Protein AF-A0A7C4FQY7-F1 (afdb_monomer)

Sequence (335 aa):
MNINESINKAIPHLLKWQYQDGHFEGELSSNTFPTCAYALIQLELGLPIDDELIEYFAKSQKASGLWGLDSSEGEDKEATLLAKLALTEIERITNNEKIKLIMQKIPDLKLNKWLIKLFYARCNRISWKELNAPKFLSMMMRLGEKLLPILPKSFISRLKPPEQYAPPVRLFYTQTFQNLFIAEKHTLVPVFIIMEIHGKKRPKVIKELLRWLIDNRCKDGSWFRVGLITALSVMALIDAQKAGYGNDDMEKAIYEGNKWLQNLRSSDGGCREAINLNVWDTALSSLVLSLIDADKYKPQIDHAINWLINNQNDDGGWAFSGIPGGNLLSDADDT

Radius of gyration: 22.2 Å; Cα contacts (8 Å, |Δi|>4): 439; chains: 1; bounding box: 60×41×58 Å

Mean predicted aligned error: 4.96 Å

Structure (mmCIF, N/CA/C/O backbone):
data_AF-A0A7C4FQY7-F1
#
_entry.id   AF-A0A7C4FQY7-F1
#
loop_
_atom_site.group_PDB
_atom_site.id
_atom_site.type_symbol
_atom_site.label_atom_id
_atom_site.label_alt_id
_atom_site.label_comp_id
_atom_site.label_asym_id
_atom_site.label_entity_id
_atom_site.label_seq_id
_atom_site.pdbx_PDB_ins_code
_atom_site.Cartn_x
_atom_site.Cartn_y
_atom_site.Cartn_z
_atom_site.occupancy
_atom_site.B_iso_or_equiv
_atom_site.auth_seq_id
_atom_site.auth_comp_id
_atom_site.auth_asym_id
_atom_site.auth_atom_id
_atom_site.pdbx_PDB_model_num
ATOM 1 N N . MET A 1 1 ? 31.797 11.118 -24.741 1.00 68.00 1 MET A N 1
ATOM 2 C CA . MET A 1 1 ? 30.996 9.884 -24.632 1.00 68.00 1 MET A CA 1
ATOM 3 C C . MET A 1 1 ? 30.160 9.798 -25.898 1.00 68.00 1 MET A C 1
ATOM 5 O O . MET A 1 1 ? 29.422 10.740 -26.163 1.00 68.00 1 MET A O 1
ATOM 9 N N . ASN A 1 2 ? 30.376 8.783 -26.735 1.00 92.50 2 ASN A N 1
ATOM 10 C CA . ASN A 1 2 ? 29.639 8.603 -27.994 1.00 92.50 2 ASN A CA 1
ATOM 11 C C . ASN A 1 2 ? 28.318 7.854 -27.717 1.00 92.50 2 ASN A C 1
ATOM 13 O O . ASN A 1 2 ? 28.292 6.966 -26.869 1.00 92.50 2 ASN A O 1
ATOM 17 N N . ILE A 1 3 ? 27.235 8.186 -28.430 1.00 91.81 3 ILE A N 1
ATOM 18 C CA . ILE A 1 3 ? 25.929 7.516 -28.308 1.00 91.81 3 ILE A CA 1
ATOM 19 C C . ILE A 1 3 ? 26.038 5.988 -28.436 1.00 91.81 3 ILE A C 1
ATOM 21 O O . ILE A 1 3 ? 25.442 5.265 -27.642 1.00 91.81 3 ILE A O 1
ATOM 25 N N . ASN A 1 4 ? 26.884 5.491 -29.343 1.00 91.31 4 ASN A N 1
ATOM 26 C CA . ASN A 1 4 ? 27.089 4.054 -29.538 1.00 91.31 4 ASN A CA 1
ATOM 27 C C . ASN A 1 4 ? 27.765 3.396 -28.329 1.00 91.31 4 ASN A C 1
ATOM 29 O O . ASN A 1 4 ? 27.430 2.274 -27.960 1.00 91.31 4 ASN A O 1
ATOM 33 N N . GLU A 1 5 ? 28.698 4.092 -27.675 1.00 93.56 5 GLU A N 1
ATOM 34 C CA . GLU A 1 5 ? 29.320 3.592 -26.444 1.00 93.56 5 GLU A CA 1
ATOM 35 C C . GLU A 1 5 ? 28.307 3.534 -25.300 1.00 93.56 5 GLU A C 1
ATOM 37 O O . GLU A 1 5 ? 28.329 2.586 -24.516 1.00 93.56 5 GLU A O 1
ATOM 42 N N . SER A 1 6 ? 27.415 4.524 -25.208 1.00 94.94 6 SER A N 1
ATOM 43 C CA . SER A 1 6 ? 26.342 4.537 -24.213 1.00 94.94 6 SER A CA 1
ATOM 44 C C . SER A 1 6 ? 25.364 3.381 -24.430 1.00 94.94 6 SER A C 1
ATOM 46 O O . SER A 1 6 ? 25.075 2.658 -23.480 1.00 94.94 6 SER A O 1
ATOM 48 N N . ILE A 1 7 ? 24.924 3.142 -25.671 1.00 92.88 7 ILE A N 1
ATOM 49 C CA . ILE A 1 7 ? 24.039 2.018 -26.024 1.00 92.88 7 ILE A CA 1
ATOM 50 C C . ILE A 1 7 ? 24.708 0.675 -25.698 1.00 92.88 7 ILE A C 1
ATOM 52 O O . ILE A 1 7 ? 24.124 -0.156 -25.004 1.00 92.88 7 ILE A O 1
ATOM 56 N N . ASN A 1 8 ? 25.969 0.488 -26.102 1.00 91.50 8 ASN A N 1
ATOM 57 C CA . ASN A 1 8 ? 26.714 -0.747 -25.839 1.00 91.50 8 ASN A CA 1
ATOM 58 C C . ASN A 1 8 ? 26.893 -1.040 -24.341 1.00 91.50 8 ASN A C 1
ATOM 60 O O . ASN A 1 8 ? 27.006 -2.202 -23.954 1.00 91.50 8 ASN A O 1
ATOM 64 N N . LYS A 1 9 ? 26.906 -0.007 -23.490 1.00 94.62 9 LYS A N 1
ATOM 65 C CA . LYS A 1 9 ? 26.916 -0.160 -22.026 1.00 94.62 9 LYS A CA 1
ATOM 66 C C . LYS A 1 9 ? 25.524 -0.407 -21.446 1.00 94.62 9 LYS A C 1
ATOM 68 O O . LYS A 1 9 ? 25.409 -1.140 -20.466 1.00 94.62 9 LYS A O 1
ATOM 73 N N . ALA A 1 10 ? 24.489 0.195 -22.029 1.00 95.06 10 ALA A N 1
ATOM 74 C CA . ALA A 1 10 ? 23.119 0.100 -21.540 1.00 95.06 10 ALA A CA 1
ATOM 75 C C . ALA A 1 10 ? 22.510 -1.290 -21.768 1.00 95.06 10 ALA A C 1
ATOM 77 O O . ALA A 1 10 ? 21.851 -1.803 -20.871 1.00 95.06 10 ALA A O 1
ATOM 78 N N . ILE A 1 11 ? 22.766 -1.941 -22.911 1.00 95.19 11 ILE A N 1
ATOM 79 C CA . ILE A 1 11 ? 22.111 -3.223 -23.232 1.00 95.19 11 ILE A CA 1
ATOM 80 C C . ILE A 1 11 ? 22.453 -4.327 -22.220 1.00 95.19 11 ILE A C 1
ATOM 82 O O . ILE A 1 11 ? 21.527 -4.916 -21.670 1.00 95.19 11 ILE A O 1
ATOM 86 N N . PRO A 1 12 ? 23.731 -4.610 -21.884 1.00 95.19 12 PRO A N 1
ATOM 87 C CA . PRO A 1 12 ? 24.035 -5.633 -20.885 1.00 95.19 12 PRO A CA 1
ATOM 88 C C . PRO A 1 12 ? 23.496 -5.288 -19.496 1.00 95.19 12 PRO A C 1
ATOM 90 O O . PRO A 1 12 ? 23.354 -6.180 -18.669 1.00 95.19 12 PRO A O 1
ATOM 93 N N . HIS A 1 13 ? 23.242 -4.006 -19.213 1.00 95.12 13 HIS A N 1
ATOM 94 C CA . HIS A 1 13 ? 22.593 -3.588 -17.978 1.00 95.12 13 HIS A CA 1
ATOM 95 C C . HIS A 1 13 ? 21.085 -3.867 -18.022 1.00 95.12 13 HIS A C 1
ATOM 97 O O . HIS A 1 13 ? 20.579 -4.486 -17.095 1.00 95.12 13 HIS A O 1
ATOM 103 N N . LEU A 1 14 ? 20.398 -3.499 -19.109 1.00 95.44 14 LEU A N 1
ATOM 104 C CA . LEU A 1 14 ? 18.981 -3.798 -19.333 1.00 95.44 14 LEU A CA 1
ATOM 105 C C . LEU A 1 14 ? 18.700 -5.302 -19.232 1.00 95.44 14 LEU A C 1
ATOM 107 O O . LEU A 1 14 ? 17.780 -5.714 -18.539 1.00 95.44 14 LEU A O 1
ATOM 111 N N . LEU A 1 15 ? 19.539 -6.130 -19.857 1.00 96.12 15 LEU A N 1
ATOM 112 C CA . LEU A 1 15 ? 19.366 -7.585 -19.862 1.00 96.12 15 LEU A CA 1
ATOM 113 C C . LEU A 1 15 ? 19.482 -8.241 -18.476 1.00 96.12 15 LEU A C 1
ATOM 115 O O . LEU A 1 15 ? 19.029 -9.368 -18.314 1.00 96.12 15 LEU A O 1
ATOM 119 N N . LYS A 1 16 ? 20.057 -7.565 -17.470 1.00 95.62 16 LYS A N 1
ATOM 120 C CA . LYS A 1 16 ? 20.060 -8.067 -16.080 1.00 95.62 16 LYS A CA 1
ATOM 121 C C . LYS A 1 16 ? 18.681 -8.020 -15.436 1.00 95.62 16 LYS A C 1
ATOM 123 O O . LYS A 1 16 ? 18.460 -8.723 -14.459 1.00 95.62 16 LYS A O 1
ATOM 128 N N . TRP A 1 17 ? 17.799 -7.184 -15.973 1.00 94.38 17 TRP A N 1
ATOM 129 C CA . TRP A 1 17 ? 16.447 -6.976 -15.479 1.00 94.38 17 TRP A CA 1
ATOM 130 C C . TRP A 1 17 ? 15.418 -7.859 -16.188 1.00 94.38 17 TRP A C 1
ATOM 132 O O . TRP A 1 17 ? 14.235 -7.745 -15.889 1.00 94.38 17 TRP A O 1
ATOM 142 N N . GLN A 1 18 ? 15.845 -8.740 -17.104 1.00 96.06 18 GLN A N 1
ATOM 143 C CA . GLN A 1 18 ? 14.967 -9.760 -17.667 1.00 96.06 18 GLN A CA 1
ATOM 144 C C . GLN A 1 18 ? 14.899 -10.978 -16.742 1.00 96.06 18 GLN A C 1
ATOM 146 O O . GLN A 1 18 ? 15.918 -11.597 -16.424 1.00 96.06 18 GLN A O 1
ATOM 151 N N . TYR A 1 19 ? 13.687 -11.347 -16.354 1.00 93.56 19 TYR A N 1
ATOM 152 C CA . TYR A 1 19 ? 13.399 -12.514 -15.536 1.00 93.56 19 TYR A CA 1
ATOM 153 C C . TYR A 1 19 ? 13.290 -13.779 -16.394 1.00 93.56 19 TYR A C 1
ATOM 155 O O . TYR A 1 19 ? 13.166 -13.738 -17.619 1.00 93.56 19 TYR A O 1
ATOM 163 N N . GLN A 1 20 ? 13.358 -14.940 -15.739 1.00 93.81 20 GLN A N 1
ATOM 164 C CA . GLN A 1 20 ? 13.382 -16.242 -16.419 1.00 93.81 20 GLN A CA 1
ATOM 165 C C . GLN A 1 20 ? 12.111 -16.540 -17.225 1.00 93.81 20 GLN A C 1
ATOM 167 O O . GLN A 1 20 ? 12.182 -17.235 -18.235 1.00 93.81 20 GLN A O 1
ATOM 172 N N . ASP A 1 21 ? 10.966 -16.027 -16.784 1.00 92.38 21 ASP A N 1
ATOM 173 C CA . ASP A 1 21 ? 9.677 -16.141 -17.469 1.00 92.38 21 ASP A CA 1
ATOM 174 C C . ASP A 1 21 ? 9.526 -15.145 -18.634 1.00 92.38 21 ASP A C 1
ATOM 176 O O . ASP A 1 21 ? 8.561 -15.248 -19.384 1.00 92.38 21 ASP A O 1
ATOM 180 N N . GLY A 1 22 ? 10.487 -14.232 -18.819 1.00 94.56 22 GLY A N 1
ATOM 181 C CA . GLY A 1 22 ? 10.622 -13.369 -19.991 1.00 94.56 22 GLY A CA 1
ATOM 182 C C . GLY A 1 22 ? 10.332 -11.892 -19.749 1.00 94.56 22 GLY A C 1
ATOM 183 O O . GLY A 1 22 ? 10.752 -11.075 -20.573 1.00 94.56 22 GLY A O 1
ATOM 184 N N . HIS A 1 23 ? 9.680 -11.536 -18.641 1.00 94.12 23 HIS A N 1
ATOM 185 C CA . HIS A 1 23 ? 9.355 -10.142 -18.348 1.00 94.12 23 HIS A CA 1
ATOM 186 C C . HIS A 1 23 ? 10.581 -9.331 -17.936 1.00 94.12 23 HIS A C 1
ATOM 188 O O . HIS A 1 23 ? 11.569 -9.873 -17.439 1.00 94.12 23 HIS A O 1
ATOM 194 N N . PHE A 1 24 ? 10.506 -8.020 -18.140 1.00 93.94 24 PHE A N 1
ATOM 195 C CA . PHE A 1 24 ? 11.457 -7.061 -17.600 1.00 93.94 24 PHE A CA 1
ATOM 196 C C . PHE A 1 24 ? 10.862 -6.386 -16.372 1.00 93.94 24 PHE A C 1
ATOM 198 O O . PHE A 1 24 ? 9.701 -5.981 -16.379 1.00 93.94 24 PHE A O 1
ATOM 205 N N . GLU A 1 25 ? 11.668 -6.263 -15.324 1.00 89.31 25 GLU A N 1
ATOM 206 C CA . GLU A 1 25 ? 11.261 -5.605 -14.089 1.00 89.31 25 GLU A CA 1
ATOM 207 C C . GLU A 1 25 ? 12.480 -4.980 -13.398 1.00 89.31 25 GLU A C 1
ATOM 209 O O . GLU A 1 25 ? 13.462 -5.666 -13.114 1.00 89.31 25 GLU A O 1
ATOM 214 N N . GLY A 1 26 ? 12.427 -3.670 -13.139 1.00 82.94 26 GLY A N 1
ATOM 215 C CA . GLY A 1 26 ? 13.471 -2.946 -12.405 1.00 82.94 26 GLY A CA 1
ATOM 216 C C . GLY A 1 26 ? 13.291 -2.963 -10.882 1.00 82.94 26 GLY A C 1
ATOM 217 O O . GLY A 1 26 ? 12.265 -3.373 -10.352 1.00 82.94 26 GLY A O 1
ATOM 218 N N . GLU A 1 27 ? 14.264 -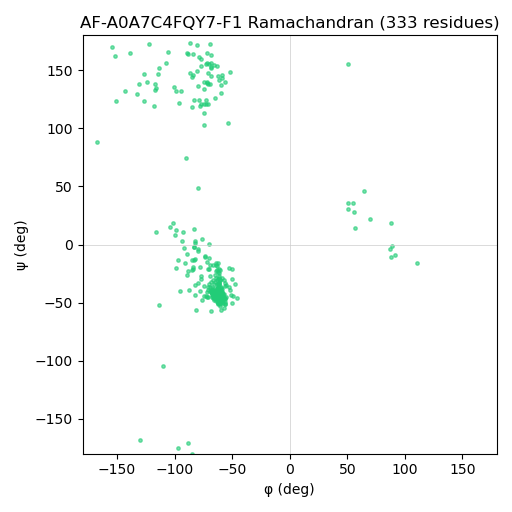2.449 -10.135 1.00 78.62 27 GLU A N 1
ATOM 219 C CA . GLU A 1 27 ? 14.070 -2.174 -8.706 1.00 78.62 27 GLU A CA 1
ATOM 220 C C . GLU A 1 27 ? 13.432 -0.792 -8.503 1.00 78.62 27 GLU A C 1
ATOM 222 O O . GLU A 1 27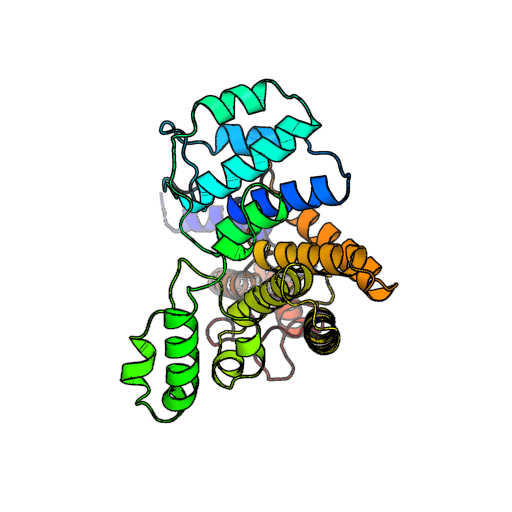 ? 14.027 0.231 -8.846 1.00 78.62 27 GLU A O 1
ATOM 227 N N . LEU A 1 28 ? 12.230 -0.748 -7.917 1.00 80.88 28 LEU A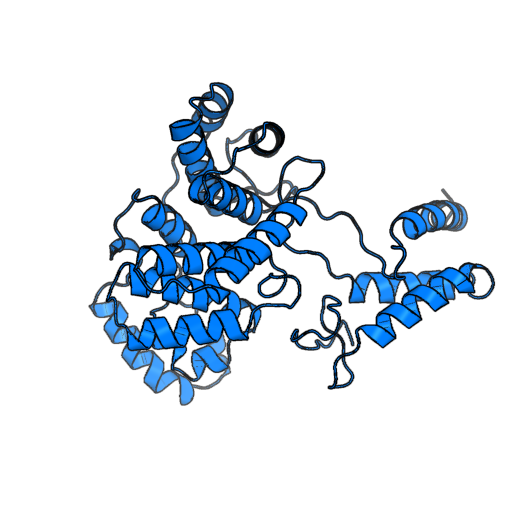 N 1
ATOM 228 C CA . LEU A 1 28 ? 11.644 0.503 -7.427 1.00 80.88 28 LEU A CA 1
ATOM 229 C C . LEU A 1 28 ? 12.161 0.821 -6.024 1.00 80.88 28 LEU A C 1
ATOM 231 O O . LEU A 1 28 ? 12.370 -0.070 -5.194 1.00 80.88 28 LEU A O 1
ATOM 235 N N . SER A 1 29 ? 12.321 2.111 -5.741 1.00 84.69 29 SER A N 1
ATOM 236 C CA . SER A 1 29 ? 12.672 2.567 -4.403 1.00 84.69 29 SER A CA 1
ATOM 237 C C . SER A 1 29 ? 11.521 2.380 -3.415 1.00 84.69 29 SER A C 1
ATOM 239 O O . SER A 1 29 ? 10.336 2.318 -3.771 1.00 84.69 29 SER A O 1
ATOM 241 N N . SER A 1 30 ? 11.882 2.274 -2.139 1.00 90.19 30 SER A N 1
ATOM 242 C CA . SER A 1 30 ? 10.903 2.153 -1.070 1.00 90.19 30 SER A CA 1
ATOM 243 C C . SER A 1 30 ? 10.140 3.453 -0.831 1.00 90.19 30 SER A C 1
ATOM 245 O O . SER A 1 30 ? 10.677 4.556 -0.943 1.00 90.19 30 SER A O 1
ATOM 247 N N . ASN A 1 31 ? 8.880 3.307 -0.428 1.00 92.44 31 ASN A N 1
ATOM 248 C CA . ASN A 1 31 ? 7.971 4.399 -0.107 1.00 92.44 31 ASN A CA 1
ATOM 249 C C . ASN A 1 31 ? 7.603 4.384 1.381 1.00 92.44 31 ASN A C 1
ATOM 251 O O . ASN A 1 31 ? 7.441 3.324 1.992 1.00 92.44 31 ASN A O 1
ATOM 255 N N . THR A 1 32 ? 7.400 5.558 1.975 1.00 95.25 32 THR A N 1
ATOM 256 C CA . THR A 1 32 ? 7.153 5.679 3.420 1.00 95.25 32 THR A CA 1
ATOM 257 C C . THR A 1 32 ? 5.817 5.051 3.824 1.00 95.25 32 THR A C 1
ATOM 259 O O . THR A 1 32 ? 5.749 4.327 4.816 1.00 95.25 32 THR A O 1
ATOM 262 N N . PHE A 1 33 ? 4.750 5.280 3.053 1.00 95.56 33 PHE A N 1
ATOM 263 C CA . PHE A 1 33 ? 3.407 4.758 3.341 1.00 95.56 33 PHE A CA 1
ATOM 264 C C . PHE A 1 33 ? 3.321 3.224 3.410 1.00 95.56 33 PHE A C 1
ATOM 266 O O . PHE A 1 33 ? 2.901 2.715 4.456 1.00 95.56 33 PHE A O 1
ATOM 273 N N . PRO A 1 34 ? 3.716 2.470 2.366 1.00 94.88 34 PRO A N 1
ATOM 274 C CA . PRO A 1 34 ? 3.650 1.013 2.391 1.00 94.88 34 PRO A CA 1
ATOM 275 C C . PRO A 1 34 ? 4.607 0.446 3.439 1.00 94.88 34 PRO A C 1
ATOM 277 O O . PRO A 1 34 ? 4.249 -0.512 4.116 1.00 94.88 34 PRO A O 1
ATOM 280 N N . THR A 1 35 ? 5.760 1.085 3.669 1.00 97.31 35 THR A N 1
ATOM 281 C CA . THR A 1 35 ? 6.704 0.676 4.720 1.00 97.31 35 THR A CA 1
ATOM 282 C C . THR A 1 35 ? 6.096 0.795 6.119 1.00 97.31 35 THR A C 1
ATOM 284 O O . THR A 1 35 ? 6.188 -0.129 6.929 1.00 97.31 35 THR A O 1
ATOM 287 N N . CYS A 1 36 ? 5.413 1.904 6.413 1.00 98.19 36 CYS A N 1
ATOM 288 C CA . CYS A 1 36 ? 4.728 2.076 7.693 1.00 98.19 36 CYS A CA 1
ATOM 289 C C . CYS A 1 36 ? 3.560 1.099 7.851 1.00 98.19 36 CYS A C 1
ATOM 291 O O . CYS A 1 36 ? 3.383 0.512 8.918 1.00 98.19 36 CYS A O 1
ATOM 293 N N . ALA A 1 37 ? 2.759 0.917 6.798 1.00 97.62 37 ALA A N 1
ATOM 294 C CA . ALA A 1 37 ? 1.623 0.005 6.823 1.00 97.62 37 ALA A CA 1
ATOM 295 C C . ALA A 1 37 ? 2.075 -1.456 7.010 1.00 97.62 37 ALA A C 1
ATOM 297 O O . ALA A 1 37 ? 1.479 -2.175 7.813 1.00 97.62 37 ALA A O 1
ATOM 298 N N . TYR A 1 38 ? 3.169 -1.858 6.353 1.00 97.81 38 TYR A N 1
ATOM 299 C CA . TYR A 1 38 ? 3.842 -3.140 6.560 1.00 97.81 38 TYR A CA 1
ATOM 300 C C . TYR A 1 38 ? 4.243 -3.331 8.024 1.00 97.81 38 TYR A C 1
ATOM 302 O O . TYR A 1 38 ? 3.872 -4.339 8.625 1.00 97.81 38 TYR A O 1
ATOM 310 N N . ALA A 1 39 ? 4.933 -2.348 8.618 1.00 98.06 39 ALA A N 1
ATOM 311 C CA . ALA A 1 39 ? 5.374 -2.421 10.009 1.00 98.06 39 ALA A CA 1
ATOM 312 C C . ALA A 1 39 ? 4.190 -2.639 10.962 1.00 98.06 39 ALA A C 1
ATOM 314 O O . ALA A 1 39 ? 4.218 -3.534 11.804 1.00 98.06 39 ALA A O 1
ATOM 315 N N . LEU A 1 40 ? 3.112 -1.868 10.788 1.00 98.12 40 LEU A N 1
ATOM 316 C CA . LEU A 1 40 ? 1.901 -1.991 11.602 1.00 98.12 40 LEU A CA 1
ATOM 317 C C . LEU A 1 40 ? 1.238 -3.372 11.463 1.00 98.12 40 LEU A C 1
ATOM 319 O O . LEU A 1 40 ? 0.767 -3.910 12.462 1.00 98.12 40 LEU A O 1
ATOM 323 N N . ILE A 1 41 ? 1.234 -3.964 10.264 1.00 97.75 41 ILE A N 1
ATOM 324 C CA . ILE A 1 41 ? 0.718 -5.325 10.044 1.00 97.75 41 ILE A CA 1
ATOM 325 C C . ILE A 1 41 ? 1.599 -6.369 10.720 1.00 97.75 41 ILE A C 1
ATOM 327 O O . ILE A 1 41 ? 1.057 -7.249 11.384 1.00 97.75 41 ILE A O 1
ATOM 331 N N . GLN A 1 42 ? 2.929 -6.274 10.597 1.00 97.88 42 GLN A N 1
ATOM 332 C CA . GLN A 1 42 ? 3.828 -7.230 11.255 1.00 97.88 42 GLN A CA 1
ATOM 333 C C . GLN A 1 42 ? 3.589 -7.225 12.770 1.00 97.88 42 GLN A C 1
ATOM 335 O O . GLN A 1 42 ? 3.367 -8.281 13.359 1.00 97.88 42 GLN A O 1
ATOM 340 N N . LEU A 1 43 ? 3.517 -6.036 13.382 1.00 96.69 43 LEU A N 1
ATOM 341 C CA . LEU A 1 43 ? 3.211 -5.896 14.808 1.00 96.69 43 LEU A CA 1
ATOM 342 C C . LEU A 1 43 ? 1.844 -6.485 15.174 1.00 96.69 43 LEU A C 1
ATOM 344 O O . LEU A 1 43 ? 1.705 -7.142 16.204 1.00 96.69 43 LEU A O 1
ATOM 348 N N . GLU A 1 44 ? 0.827 -6.258 14.343 1.00 94.81 44 GLU A N 1
ATOM 349 C CA . GLU A 1 44 ? -0.528 -6.752 14.582 1.00 94.81 44 GLU A CA 1
ATOM 350 C C . GLU A 1 44 ? -0.641 -8.281 14.468 1.00 94.81 44 GLU A C 1
ATOM 352 O O . GLU A 1 44 ? -1.425 -8.891 15.199 1.00 94.81 44 GLU A O 1
ATOM 357 N N . LEU A 1 45 ? 0.166 -8.893 13.599 1.00 96.50 45 LEU A N 1
ATOM 358 C CA . LEU A 1 45 ? 0.294 -10.343 13.442 1.00 96.50 45 LEU A CA 1
ATOM 359 C C . LEU A 1 45 ? 1.251 -10.981 14.464 1.00 96.50 45 LEU A C 1
ATOM 361 O O . LEU A 1 45 ? 1.420 -12.199 14.462 1.00 96.50 45 LEU A O 1
ATOM 365 N N . GLY A 1 46 ? 1.879 -10.187 15.338 1.00 96.12 46 GLY A N 1
ATOM 366 C CA . GLY A 1 46 ? 2.870 -10.674 16.302 1.00 96.12 46 GLY A CA 1
ATOM 367 C C . GLY A 1 46 ? 4.187 -11.124 15.660 1.00 96.12 46 GLY A C 1
ATOM 368 O O . GLY A 1 46 ? 4.920 -11.914 16.254 1.00 96.12 46 GLY A O 1
ATOM 369 N N . LEU A 1 47 ? 4.480 -10.645 14.451 1.00 96.00 47 LEU A N 1
ATOM 370 C CA . LEU A 1 47 ? 5.717 -10.909 13.725 1.00 96.00 47 LEU A CA 1
ATOM 371 C C . LEU A 1 47 ? 6.803 -9.893 14.123 1.00 96.00 47 LEU A C 1
ATOM 373 O O . LEU A 1 47 ? 6.488 -8.743 14.449 1.00 96.00 47 LEU A O 1
ATOM 377 N N . PRO A 1 48 ? 8.085 -10.301 14.124 1.00 92.75 48 PRO A N 1
ATOM 378 C CA . PRO A 1 48 ? 9.177 -9.424 14.522 1.00 92.75 48 PRO A CA 1
ATOM 379 C C . PRO A 1 48 ? 9.395 -8.294 13.511 1.00 92.75 48 PRO A C 1
ATOM 381 O O . PRO A 1 48 ? 9.165 -8.447 12.312 1.00 92.75 48 PRO A O 1
ATOM 384 N N . ILE A 1 49 ? 9.901 -7.170 14.015 1.00 94.69 49 ILE A N 1
ATOM 385 C CA . ILE A 1 49 ? 10.433 -6.078 13.201 1.00 94.69 49 ILE A CA 1
ATOM 386 C C . ILE A 1 49 ? 11.944 -6.253 13.120 1.00 94.69 49 ILE A C 1
ATOM 388 O O . ILE A 1 49 ? 12.609 -6.295 14.153 1.00 94.69 49 ILE A O 1
ATOM 392 N N . ASP A 1 50 ? 12.467 -6.382 11.905 1.00 92.81 50 ASP A N 1
ATOM 393 C CA . ASP A 1 50 ? 13.902 -6.497 11.657 1.00 92.81 50 ASP A CA 1
ATOM 394 C C . ASP A 1 50 ? 14.633 -5.143 11.725 1.00 92.81 50 ASP A C 1
ATOM 396 O O . ASP A 1 50 ? 14.035 -4.066 11.628 1.00 92.81 50 ASP A O 1
ATOM 400 N N . ASP A 1 51 ? 15.955 -5.214 11.890 1.00 93.94 51 ASP A N 1
ATOM 401 C CA . ASP A 1 51 ? 16.815 -4.035 11.998 1.00 93.94 51 ASP A CA 1
ATOM 402 C C . ASP A 1 51 ? 16.877 -3.233 10.691 1.00 93.94 51 ASP A C 1
ATOM 404 O O . ASP A 1 51 ? 16.993 -2.009 10.733 1.00 93.94 51 ASP A O 1
ATOM 408 N N . GLU A 1 52 ? 16.751 -3.882 9.529 1.00 95.50 52 GLU A N 1
ATOM 409 C CA . GLU A 1 52 ? 16.774 -3.204 8.228 1.00 95.50 52 GLU A CA 1
ATOM 410 C C . GLU A 1 52 ? 15.610 -2.215 8.086 1.00 95.50 52 GLU A C 1
ATOM 412 O O . GLU A 1 52 ? 15.800 -1.107 7.583 1.00 95.50 52 GLU A O 1
ATOM 417 N N . LEU A 1 53 ? 14.427 -2.560 8.603 1.00 96.19 53 LEU A N 1
ATOM 418 C CA . LEU A 1 53 ? 13.274 -1.663 8.628 1.00 96.19 53 LEU A CA 1
ATOM 419 C C . LEU A 1 53 ? 13.534 -0.426 9.504 1.00 96.19 53 LEU A C 1
ATOM 421 O O . LEU A 1 53 ? 13.149 0.691 9.153 1.00 96.19 53 LEU A O 1
ATOM 425 N N . ILE A 1 54 ? 14.215 -0.600 10.640 1.00 95.81 54 ILE A N 1
ATOM 426 C CA . ILE A 1 54 ? 14.609 0.510 11.523 1.00 95.81 54 ILE A CA 1
ATOM 427 C C . ILE A 1 54 ? 15.673 1.379 10.839 1.00 95.81 54 ILE A C 1
ATOM 429 O O . ILE A 1 54 ? 15.620 2.611 10.924 1.00 95.81 54 ILE A O 1
ATOM 433 N N . GLU A 1 55 ? 16.624 0.761 10.135 1.00 95.50 55 GLU A N 1
ATOM 434 C CA . GLU A 1 55 ? 17.622 1.475 9.338 1.00 95.50 55 GLU A CA 1
ATOM 435 C C . GLU A 1 55 ? 16.992 2.291 8.213 1.00 95.50 55 GLU A C 1
ATOM 437 O O . GLU A 1 55 ? 17.418 3.426 7.990 1.00 95.50 55 GLU A O 1
ATOM 442 N N . TYR A 1 56 ? 15.958 1.770 7.549 1.00 95.75 56 TYR A N 1
ATOM 443 C CA . TYR A 1 56 ? 15.208 2.528 6.553 1.00 95.75 56 TYR A CA 1
ATOM 444 C C . TYR A 1 56 ? 14.650 3.821 7.153 1.00 95.75 56 TYR A C 1
ATOM 446 O O . TYR A 1 56 ? 14.878 4.901 6.607 1.00 95.75 56 TYR A O 1
ATOM 454 N N . PHE A 1 57 ? 13.977 3.754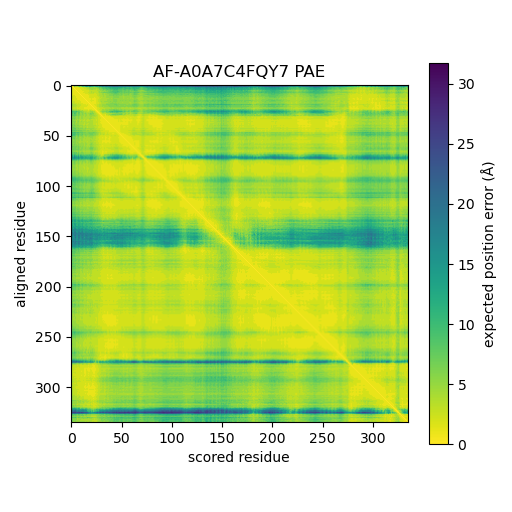 8.308 1.00 96.38 57 PHE A N 1
ATOM 455 C CA . PHE A 1 57 ? 13.444 4.961 8.946 1.00 96.38 57 PHE A CA 1
ATOM 456 C C . PHE A 1 57 ? 14.549 5.958 9.296 1.00 96.38 57 PHE A C 1
ATOM 458 O O . PHE A 1 57 ? 14.371 7.153 9.073 1.00 96.38 57 PHE A O 1
ATOM 465 N N . ALA A 1 58 ? 15.690 5.478 9.796 1.00 95.69 58 ALA A N 1
ATOM 466 C CA . ALA A 1 58 ? 16.825 6.329 10.138 1.00 95.69 58 ALA A CA 1
ATOM 467 C C . ALA A 1 58 ? 17.438 7.024 8.911 1.00 95.69 58 ALA A C 1
ATOM 469 O O . ALA A 1 58 ? 17.749 8.212 8.980 1.00 95.69 58 ALA A O 1
ATOM 470 N N . LYS A 1 59 ? 17.617 6.293 7.803 1.00 94.50 59 LYS A N 1
ATOM 471 C CA . LYS A 1 59 ? 18.236 6.799 6.566 1.00 94.50 59 LYS A CA 1
ATOM 472 C C . LYS A 1 59 ? 17.307 7.722 5.780 1.00 94.50 59 LYS A C 1
ATOM 474 O O . LYS A 1 59 ? 17.775 8.691 5.192 1.00 94.50 59 LYS A O 1
ATOM 479 N N . SER A 1 60 ? 16.010 7.431 5.787 1.00 94.38 60 SER A N 1
ATOM 480 C CA . SER A 1 60 ? 14.999 8.196 5.052 1.00 94.38 60 SER A CA 1
ATOM 481 C C . SER A 1 60 ? 14.537 9.457 5.790 1.00 94.38 60 SER A C 1
ATOM 483 O O . SER A 1 60 ? 13.882 10.308 5.187 1.00 94.38 60 SER A O 1
ATOM 485 N N . GLN A 1 61 ? 14.875 9.606 7.079 1.00 95.88 61 GLN A N 1
ATOM 486 C CA . GLN A 1 61 ? 14.563 10.816 7.837 1.00 95.88 61 GLN A CA 1
ATOM 487 C C . GLN A 1 61 ? 15.440 11.980 7.364 1.00 95.88 61 GLN A C 1
ATOM 489 O O . GLN A 1 61 ? 16.669 11.937 7.449 1.00 95.88 61 GLN A O 1
ATOM 494 N N . LYS A 1 62 ? 14.804 13.055 6.901 1.00 95.00 62 LYS A N 1
ATOM 495 C CA . LYS A 1 62 ? 15.482 14.276 6.464 1.00 95.00 62 LYS A CA 1
ATOM 496 C C . LYS A 1 62 ? 16.048 15.049 7.659 1.00 95.00 62 LYS A C 1
ATOM 498 O O . LYS A 1 62 ? 15.662 14.838 8.809 1.00 95.00 62 LYS A O 1
ATOM 503 N N . ALA A 1 63 ? 16.944 16.000 7.388 1.00 93.94 63 ALA A N 1
ATOM 504 C CA . ALA A 1 63 ? 17.562 16.836 8.424 1.00 93.94 63 ALA A CA 1
ATOM 505 C C . ALA A 1 63 ? 16.538 17.642 9.249 1.00 93.94 63 ALA A C 1
ATOM 507 O O . ALA A 1 63 ? 16.772 17.919 10.423 1.00 93.94 63 ALA A O 1
ATOM 508 N N . SER A 1 64 ? 15.394 17.979 8.649 1.00 95.19 64 SER A N 1
ATOM 509 C CA . SER A 1 64 ? 14.240 18.616 9.299 1.00 95.19 64 SER A CA 1
ATOM 510 C C . SER A 1 64 ? 13.477 17.701 10.270 1.00 95.19 64 SER A C 1
ATOM 512 O O . SER A 1 64 ? 12.617 18.179 11.007 1.00 95.19 64 SER A O 1
ATOM 514 N N . GLY A 1 65 ? 13.756 16.393 10.254 1.00 96.06 65 GLY A N 1
ATOM 515 C CA . GLY A 1 65 ? 13.032 15.370 11.004 1.00 96.06 65 GLY A CA 1
ATOM 516 C C . GLY A 1 65 ? 11.823 14.770 10.279 1.00 96.06 65 GLY A C 1
ATOM 517 O O . GLY A 1 65 ? 11.172 13.892 10.849 1.00 96.06 65 GLY A O 1
ATOM 518 N N . LEU A 1 66 ? 11.514 15.227 9.057 1.00 97.38 66 LEU A N 1
ATOM 519 C CA . LEU A 1 66 ? 10.404 14.739 8.230 1.00 97.38 66 LEU A CA 1
ATOM 520 C C . LEU A 1 66 ? 10.822 13.562 7.333 1.00 97.38 66 LEU A C 1
ATOM 522 O O . LEU A 1 66 ? 12.005 13.331 7.094 1.00 97.38 66 LEU A O 1
ATOM 526 N N . TRP A 1 67 ? 9.828 12.855 6.797 1.00 96.81 67 TRP A N 1
ATOM 527 C CA . TRP A 1 67 ? 9.971 11.884 5.708 1.00 96.81 67 TRP A CA 1
ATOM 528 C C . TRP A 1 67 ? 9.258 12.384 4.453 1.00 96.81 67 TRP A C 1
ATOM 530 O O . TRP A 1 67 ? 8.274 13.118 4.546 1.00 96.81 67 TRP A O 1
ATOM 540 N N . GLY A 1 68 ? 9.745 11.966 3.287 1.00 94.81 68 GLY A N 1
ATOM 541 C CA . GLY A 1 68 ? 9.062 12.126 2.003 1.00 94.81 68 GLY A CA 1
ATOM 542 C C . GLY A 1 68 ? 8.061 11.004 1.726 1.00 94.81 68 GLY A C 1
ATOM 543 O O . GLY A 1 68 ? 7.897 10.083 2.530 1.00 94.81 68 GLY A O 1
ATOM 544 N N . LEU A 1 69 ? 7.393 11.070 0.573 1.00 90.19 69 LEU A N 1
ATOM 545 C CA . LEU A 1 69 ? 6.561 9.964 0.083 1.00 90.19 69 LEU A CA 1
ATOM 546 C C . LEU A 1 69 ? 7.430 8.780 -0.363 1.00 90.19 69 LEU A C 1
ATOM 548 O O . LEU A 1 69 ? 7.164 7.644 0.027 1.00 90.19 69 LEU A O 1
ATOM 552 N N . ASP A 1 70 ? 8.493 9.082 -1.103 1.00 85.38 70 ASP A N 1
ATOM 553 C CA . ASP A 1 70 ? 9.442 8.156 -1.715 1.00 85.38 70 ASP A CA 1
ATOM 554 C C . ASP A 1 70 ? 10.894 8.557 -1.379 1.00 85.38 70 ASP A C 1
ATOM 556 O O . ASP A 1 70 ? 11.153 9.407 -0.520 1.00 85.38 70 ASP A O 1
ATOM 560 N N . SER A 1 71 ? 11.859 7.950 -2.072 1.00 77.06 71 SER A N 1
ATOM 561 C CA . SER A 1 71 ? 13.288 8.259 -1.953 1.00 77.06 71 SER A CA 1
ATOM 562 C C . SER A 1 71 ? 13.701 9.624 -2.525 1.00 77.06 71 SER A C 1
ATOM 564 O O . SER A 1 71 ? 14.892 9.937 -2.522 1.00 77.06 71 SER A O 1
ATOM 566 N N . SER A 1 72 ? 12.773 10.422 -3.065 1.00 77.00 72 SER A N 1
ATOM 567 C CA . SER A 1 72 ? 13.086 11.758 -3.575 1.00 77.00 72 SER A CA 1
ATOM 568 C C . SER A 1 72 ? 13.429 12.736 -2.442 1.00 77.00 72 SER A C 1
ATOM 570 O O . SER A 1 72 ? 13.322 12.449 -1.245 1.00 77.00 72 SER A O 1
ATOM 572 N N . GLU A 1 73 ? 13.878 13.937 -2.806 1.00 74.12 73 GLU A N 1
ATOM 573 C CA . GLU A 1 73 ? 14.212 14.986 -1.835 1.00 74.12 73 GLU A CA 1
ATOM 574 C C . GLU A 1 73 ? 12.988 15.686 -1.219 1.00 74.12 73 GLU A C 1
ATOM 576 O O . GLU A 1 73 ? 13.140 16.629 -0.445 1.00 74.12 73 GLU A O 1
ATOM 581 N N . GLY A 1 74 ? 11.771 15.231 -1.532 1.00 86.25 74 GLY A N 1
ATOM 582 C CA . GLY A 1 74 ? 10.542 15.789 -0.978 1.00 86.25 74 GLY A CA 1
ATOM 583 C C . GLY A 1 74 ? 10.360 15.515 0.519 1.00 86.25 74 GLY A C 1
ATOM 584 O O . GLY A 1 74 ? 10.805 14.502 1.055 1.00 86.25 74 GLY A O 1
ATOM 585 N N . GLU A 1 75 ? 9.637 16.412 1.185 1.00 94.31 75 GLU A N 1
ATOM 586 C CA . GLU A 1 75 ? 9.145 16.239 2.553 1.00 94.31 75 GLU A CA 1
ATOM 587 C C . GLU A 1 75 ? 7.617 16.224 2.537 1.00 94.31 75 GLU A C 1
ATOM 589 O O . GLU A 1 75 ? 6.988 17.075 1.904 1.00 94.31 75 GLU A O 1
ATOM 594 N N . ASP A 1 76 ? 7.010 15.286 3.262 1.00 95.81 76 ASP A N 1
ATOM 595 C CA . ASP A 1 76 ? 5.563 15.150 3.351 1.00 95.81 76 ASP A CA 1
ATOM 596 C C . ASP A 1 76 ? 5.096 14.991 4.805 1.00 95.81 76 ASP A C 1
ATOM 598 O O . ASP A 1 76 ? 5.581 14.170 5.592 1.00 95.81 76 ASP A O 1
ATOM 602 N N . LYS A 1 77 ? 4.117 15.814 5.188 1.00 96.38 77 LYS A N 1
ATOM 603 C CA . LYS A 1 77 ? 3.609 15.859 6.566 1.00 96.38 77 LYS A CA 1
ATOM 604 C C . LYS A 1 77 ? 2.817 14.607 6.929 1.00 96.38 77 LYS A C 1
ATOM 606 O O . LYS A 1 77 ? 2.859 14.184 8.080 1.00 96.38 77 LYS A O 1
ATOM 611 N N . GLU A 1 78 ? 2.094 14.024 5.979 1.00 96.44 78 GLU A N 1
ATOM 612 C CA . GLU A 1 78 ? 1.246 12.858 6.218 1.00 96.44 78 GLU A CA 1
ATOM 613 C C . GLU A 1 78 ? 2.095 11.582 6.291 1.00 96.44 78 GLU A C 1
ATOM 615 O O . GLU A 1 78 ? 1.894 10.773 7.198 1.00 96.44 78 GLU A O 1
ATOM 620 N N . ALA A 1 79 ? 3.112 11.461 5.431 1.00 96.69 79 ALA A N 1
ATOM 621 C CA . ALA A 1 79 ? 4.147 10.433 5.522 1.00 96.69 79 ALA A CA 1
ATOM 622 C C . ALA A 1 79 ? 4.860 10.489 6.878 1.00 96.69 79 ALA A C 1
ATOM 624 O O . ALA A 1 79 ? 4.990 9.474 7.559 1.00 96.69 79 ALA A O 1
ATOM 625 N N . THR A 1 80 ? 5.239 11.693 7.321 1.00 98.00 80 THR A N 1
ATOM 626 C CA . THR A 1 80 ? 5.884 11.904 8.626 1.00 98.00 80 THR A CA 1
ATOM 627 C C . THR A 1 80 ? 4.974 11.509 9.793 1.00 98.00 80 THR A C 1
ATOM 629 O O . THR A 1 80 ? 5.429 10.872 10.742 1.00 98.00 80 THR A O 1
ATOM 632 N N . LEU A 1 81 ? 3.682 11.851 9.744 1.00 98.44 81 LEU A N 1
ATOM 633 C CA . LEU A 1 81 ? 2.719 11.446 10.774 1.00 98.44 81 LEU A CA 1
ATOM 634 C C . LEU A 1 81 ? 2.535 9.923 10.818 1.00 98.44 81 LEU A C 1
ATOM 636 O O . LEU A 1 81 ? 2.459 9.346 11.903 1.00 98.44 81 LEU A O 1
ATOM 640 N N . LEU A 1 82 ? 2.490 9.258 9.664 1.00 98.25 82 LEU A N 1
ATOM 641 C CA . LEU A 1 82 ? 2.376 7.803 9.617 1.00 98.25 82 LEU A CA 1
ATOM 642 C C . LEU A 1 82 ? 3.660 7.109 10.102 1.00 98.25 82 LEU A C 1
ATOM 644 O O . LEU A 1 82 ? 3.571 6.164 10.885 1.00 98.25 82 LEU A O 1
ATOM 648 N N . ALA A 1 83 ? 4.837 7.630 9.737 1.00 98.31 83 ALA A N 1
ATOM 649 C CA . ALA A 1 83 ? 6.128 7.169 10.253 1.00 98.31 83 ALA A CA 1
ATOM 650 C C . ALA A 1 83 ? 6.219 7.344 11.773 1.00 98.31 83 ALA A C 1
ATOM 652 O O . ALA A 1 83 ? 6.595 6.413 12.483 1.00 98.31 83 ALA A O 1
ATOM 653 N N . LYS A 1 84 ? 5.781 8.496 12.300 1.00 98.44 84 LYS A N 1
ATOM 654 C CA . LYS A 1 84 ? 5.686 8.745 13.746 1.00 98.44 84 LYS A CA 1
ATOM 655 C C . LYS A 1 84 ? 4.817 7.698 14.438 1.00 98.44 84 LYS A C 1
ATOM 657 O O . LYS A 1 84 ? 5.210 7.193 15.489 1.00 98.44 84 LYS A O 1
ATOM 662 N N . LEU A 1 85 ? 3.651 7.372 13.877 1.00 98.62 85 LEU A N 1
ATOM 663 C CA . LEU A 1 85 ? 2.775 6.340 14.429 1.00 98.62 85 LEU A CA 1
ATOM 664 C C . LEU A 1 85 ? 3.450 4.963 14.423 1.00 98.62 85 LEU A C 1
ATOM 666 O O . LEU A 1 85 ? 3.485 4.315 15.466 1.00 98.62 85 LEU A O 1
ATOM 670 N N . ALA A 1 86 ? 4.006 4.539 13.284 1.00 98.38 86 ALA A N 1
ATOM 671 C CA . ALA A 1 86 ? 4.680 3.250 13.158 1.00 98.38 86 ALA A CA 1
ATOM 672 C C . ALA A 1 86 ? 5.845 3.128 14.152 1.00 98.38 86 ALA A C 1
ATOM 674 O O . ALA A 1 86 ? 5.875 2.186 14.938 1.00 98.38 86 ALA A O 1
ATOM 675 N N . LEU A 1 87 ? 6.738 4.122 14.206 1.00 98.38 87 LEU A N 1
ATOM 676 C CA . LEU A 1 87 ? 7.859 4.157 15.151 1.00 98.38 87 LEU A CA 1
ATOM 677 C C . LEU A 1 87 ? 7.387 4.121 16.609 1.00 98.38 87 LEU A C 1
ATOM 679 O O . LEU A 1 87 ? 7.977 3.408 17.412 1.00 98.38 87 LEU A O 1
ATOM 683 N N . THR A 1 88 ? 6.292 4.815 16.941 1.00 97.69 88 THR A N 1
ATOM 684 C CA . THR A 1 88 ? 5.701 4.768 18.290 1.00 97.69 88 THR A CA 1
ATOM 685 C C . THR A 1 88 ? 5.226 3.358 18.652 1.00 97.69 88 THR A C 1
ATOM 687 O O . THR A 1 88 ? 5.445 2.904 19.774 1.00 97.69 88 THR A O 1
ATOM 690 N N . GLU A 1 89 ? 4.571 2.644 17.732 1.00 97.62 89 GLU A N 1
ATOM 691 C CA . GLU A 1 89 ? 4.129 1.269 17.994 1.00 97.62 89 GLU A CA 1
ATOM 692 C C . GLU A 1 89 ? 5.297 0.276 18.060 1.00 97.62 89 GLU A C 1
ATOM 694 O O . GLU A 1 89 ? 5.277 -0.617 18.908 1.00 97.62 89 GLU A O 1
ATOM 699 N N . ILE A 1 90 ? 6.330 0.450 17.227 1.00 96.94 90 ILE A N 1
ATOM 700 C CA . ILE A 1 90 ? 7.539 -0.385 17.276 1.00 96.94 90 ILE A CA 1
ATOM 701 C C . ILE A 1 90 ? 8.291 -0.149 18.593 1.00 96.94 90 ILE A C 1
ATOM 703 O O . ILE A 1 90 ? 8.682 -1.110 19.257 1.00 96.94 90 ILE A O 1
ATOM 707 N N . GLU A 1 91 ? 8.482 1.107 19.004 1.00 96.81 91 GLU A N 1
ATOM 708 C CA . GLU A 1 91 ? 9.169 1.467 20.251 1.00 96.81 91 GLU A CA 1
ATOM 709 C C . GLU A 1 91 ? 8.454 0.888 21.469 1.00 96.81 91 GLU A C 1
ATOM 711 O O . GLU A 1 91 ? 9.098 0.265 22.309 1.00 96.81 91 GLU A O 1
ATOM 716 N N . ARG A 1 92 ? 7.119 0.970 21.504 1.00 94.88 92 ARG A N 1
ATOM 717 C CA . ARG A 1 92 ? 6.303 0.421 22.595 1.00 94.88 92 ARG A CA 1
ATOM 718 C C . ARG A 1 92 ? 6.532 -1.078 22.817 1.00 94.88 92 ARG A C 1
ATOM 720 O O . ARG A 1 92 ? 6.349 -1.560 23.933 1.00 94.88 92 ARG A O 1
ATOM 727 N N . ILE A 1 93 ? 6.860 -1.817 21.758 1.00 92.69 93 ILE A N 1
ATOM 728 C CA . ILE A 1 93 ? 7.036 -3.276 21.790 1.00 92.69 93 ILE A CA 1
ATOM 729 C C . ILE A 1 93 ? 8.506 -3.658 21.979 1.00 92.69 93 ILE A C 1
ATOM 731 O O . ILE A 1 93 ? 8.803 -4.596 22.713 1.00 92.69 93 ILE A O 1
ATOM 735 N N . THR A 1 94 ? 9.425 -2.941 21.334 1.00 92.25 94 THR A N 1
ATOM 736 C CA . THR A 1 94 ? 10.849 -3.312 21.280 1.00 92.25 94 THR A CA 1
ATOM 737 C C . THR A 1 94 ? 11.721 -2.563 22.289 1.00 92.25 94 THR A C 1
ATOM 739 O O . THR A 1 94 ? 12.815 -3.027 22.596 1.00 92.25 94 THR A O 1
ATOM 742 N N . ASN A 1 95 ? 11.266 -1.414 22.807 1.00 91.94 95 ASN A N 1
ATOM 743 C CA . ASN A 1 95 ? 12.037 -0.497 23.656 1.00 91.94 95 ASN A CA 1
ATOM 744 C C . ASN A 1 95 ? 13.411 -0.125 23.045 1.00 91.94 95 ASN A C 1
ATOM 746 O O . ASN A 1 95 ? 14.411 0.007 23.750 1.00 91.94 95 ASN A O 1
ATOM 750 N N . ASN A 1 96 ? 13.474 0.009 21.716 1.00 92.38 96 ASN A N 1
ATOM 751 C CA . ASN A 1 96 ? 14.714 0.235 20.975 1.00 92.38 96 ASN A CA 1
ATOM 752 C C . ASN A 1 96 ? 15.192 1.703 21.080 1.00 92.38 96 ASN A C 1
ATOM 754 O O . ASN A 1 96 ? 14.505 2.632 20.649 1.00 92.38 96 ASN A O 1
ATOM 758 N N . GLU A 1 97 ? 16.406 1.919 21.600 1.00 94.62 97 GLU A N 1
ATOM 759 C CA . GLU A 1 97 ? 16.992 3.258 21.795 1.00 94.62 97 GLU A CA 1
ATOM 760 C C . GLU A 1 97 ? 17.201 4.040 20.490 1.00 94.62 97 GLU A C 1
ATOM 762 O O . GLU A 1 97 ? 17.019 5.259 20.454 1.00 94.62 97 GLU A O 1
ATOM 767 N N . LYS A 1 98 ? 17.522 3.364 19.382 1.00 95.69 98 LYS A N 1
ATOM 768 C CA . LYS A 1 98 ? 17.673 4.025 18.081 1.00 95.69 98 LYS A CA 1
ATOM 769 C C . LYS A 1 98 ? 16.355 4.639 17.618 1.00 95.69 98 LYS A C 1
ATOM 771 O O . LYS A 1 98 ? 16.352 5.758 17.109 1.00 95.69 98 LYS A O 1
ATOM 776 N N . ILE A 1 99 ? 15.236 3.953 17.852 1.00 96.62 99 ILE A N 1
ATOM 777 C CA . ILE A 1 99 ? 13.906 4.478 17.528 1.00 96.62 99 ILE A CA 1
ATOM 778 C C . ILE A 1 99 ? 13.602 5.727 18.358 1.00 96.62 99 ILE A C 1
ATOM 780 O O . ILE A 1 99 ? 13.147 6.727 17.802 1.00 96.62 99 ILE A O 1
ATOM 784 N N . LYS A 1 100 ? 13.938 5.728 19.655 1.00 96.69 100 LYS A N 1
ATOM 785 C CA . LYS A 1 100 ? 13.781 6.915 20.513 1.00 96.69 100 LYS A CA 1
ATOM 786 C C . LYS A 1 100 ? 14.552 8.117 19.961 1.00 96.69 100 LYS A C 1
ATOM 788 O O . LYS A 1 100 ? 14.003 9.216 19.906 1.00 96.69 100 LYS A O 1
ATOM 793 N N . LEU A 1 101 ? 15.785 7.914 19.490 1.00 96.69 101 LEU A N 1
ATOM 794 C CA . LEU A 1 101 ? 16.602 8.972 18.878 1.00 96.69 101 LEU A CA 1
ATOM 795 C C . LEU A 1 101 ? 16.014 9.501 17.560 1.00 96.69 101 LEU A C 1
ATOM 797 O O . LEU A 1 101 ? 16.043 10.707 17.319 1.00 96.69 101 LEU A O 1
ATOM 801 N N . ILE A 1 102 ? 15.467 8.624 16.711 1.00 97.06 102 ILE A N 1
ATOM 802 C CA . ILE A 1 102 ? 14.767 9.021 15.476 1.00 97.06 102 ILE A CA 1
ATOM 803 C C . ILE A 1 102 ? 13.538 9.874 15.825 1.00 97.06 102 ILE A C 1
ATOM 805 O O . ILE A 1 102 ? 13.325 10.946 15.252 1.00 97.06 102 ILE A O 1
ATOM 809 N N . MET A 1 103 ? 12.746 9.422 16.802 1.00 97.31 103 MET A N 1
ATOM 810 C CA . MET A 1 103 ? 11.503 10.074 17.213 1.00 97.31 103 MET A CA 1
ATOM 811 C C . MET A 1 103 ? 11.714 11.466 17.822 1.00 97.31 103 MET A C 1
ATOM 813 O O . MET A 1 103 ? 10.873 12.340 17.621 1.00 97.31 103 MET A O 1
ATOM 817 N N . GLN A 1 104 ? 12.834 11.708 18.512 1.00 97.06 104 GLN A N 1
ATOM 818 C CA . GLN A 1 104 ? 13.165 13.020 19.094 1.00 97.06 104 GLN A CA 1
ATOM 819 C C . GLN A 1 104 ? 13.297 14.140 18.055 1.00 97.06 104 GLN A C 1
ATOM 821 O O . GLN A 1 104 ? 13.119 15.309 18.391 1.00 97.06 104 GLN A O 1
ATOM 826 N N . LYS A 1 105 ? 13.608 13.799 16.802 1.00 97.19 105 LYS A N 1
ATOM 827 C CA . LYS A 1 105 ? 13.766 14.775 15.717 1.00 97.19 105 LYS A CA 1
ATOM 828 C C . LYS A 1 105 ? 12.442 15.144 15.050 1.00 97.19 105 LYS A C 1
ATOM 830 O O . LYS A 1 105 ? 12.407 16.098 14.283 1.00 97.19 105 LYS A O 1
ATOM 835 N N . ILE A 1 106 ? 11.367 14.395 15.305 1.00 97.31 106 ILE A N 1
ATOM 836 C CA . ILE A 1 106 ? 10.092 14.580 14.608 1.00 97.31 106 ILE A CA 1
ATOM 837 C C . ILE A 1 106 ? 9.407 15.846 15.138 1.00 97.31 106 ILE A C 1
ATOM 839 O O . ILE A 1 106 ? 9.099 15.907 16.333 1.00 97.31 106 ILE A O 1
ATOM 843 N N . PRO A 1 107 ? 9.112 16.845 14.287 1.00 96.19 107 PRO A N 1
ATOM 844 C CA . PRO A 1 107 ? 8.425 18.046 14.736 1.00 96.19 107 PRO A CA 1
ATOM 845 C C . PRO A 1 107 ? 6.974 17.757 15.131 1.00 96.19 107 PRO A C 1
ATOM 847 O O . PRO A 1 107 ? 6.379 16.738 14.762 1.00 96.19 107 PRO A O 1
ATOM 850 N N . ASP A 1 108 ? 6.374 18.688 15.871 1.00 94.75 108 ASP A N 1
ATOM 851 C CA . ASP A 1 108 ? 4.947 18.616 16.152 1.00 94.75 108 ASP A CA 1
ATOM 852 C C . ASP A 1 108 ? 4.137 18.956 14.892 1.00 94.75 108 ASP A C 1
ATOM 854 O O . ASP A 1 108 ? 4.323 19.999 14.262 1.00 94.75 108 ASP A O 1
ATOM 858 N N . LEU A 1 109 ? 3.250 18.043 14.501 1.00 96.56 109 LEU A N 1
ATOM 859 C CA . LEU A 1 109 ? 2.482 18.115 13.263 1.00 96.56 109 LEU A CA 1
ATOM 860 C C . LEU A 1 109 ? 1.006 17.876 13.560 1.00 96.56 109 LEU A C 1
ATOM 862 O O . LEU A 1 109 ? 0.628 16.974 14.309 1.00 96.56 109 LEU A O 1
ATOM 866 N N . LYS A 1 110 ? 0.147 18.670 12.917 1.00 95.81 110 LYS A N 1
ATOM 867 C CA . LYS A 1 110 ? -1.300 18.553 13.079 1.00 95.81 110 LYS A CA 1
ATOM 868 C C . LYS A 1 110 ? -1.849 17.390 12.258 1.00 95.81 110 LYS A C 1
ATOM 870 O O . LYS A 1 110 ? -1.751 17.387 11.033 1.00 95.81 110 LYS A O 1
ATOM 875 N N . LEU A 1 111 ? -2.542 16.480 12.931 1.00 95.69 111 LEU A N 1
ATOM 876 C CA . LEU A 1 111 ? -3.251 15.370 12.306 1.00 95.69 111 LEU A CA 1
ATOM 877 C C . LEU A 1 111 ? -4.537 15.846 11.603 1.00 95.69 111 LEU A C 1
ATOM 879 O O . LEU A 1 111 ? -5.553 16.110 12.253 1.00 95.69 111 LEU A O 1
ATOM 883 N N . ASN A 1 112 ? -4.507 15.950 10.271 1.00 92.38 112 ASN A N 1
ATOM 884 C CA . ASN A 1 112 ? -5.620 16.498 9.487 1.00 92.38 112 ASN A CA 1
ATOM 885 C C . ASN A 1 112 ? -6.309 15.469 8.587 1.00 92.38 112 ASN A C 1
ATOM 887 O O . ASN A 1 112 ? -7.536 15.361 8.657 1.00 92.38 112 ASN A O 1
ATOM 891 N N . LYS A 1 113 ? -5.564 14.737 7.749 1.00 96.19 113 LYS A N 1
ATOM 892 C CA . LYS A 1 113 ? -6.155 13.873 6.717 1.00 96.19 113 LYS A CA 1
ATOM 893 C C . LYS A 1 113 ? -6.828 12.652 7.327 1.00 96.19 113 LYS A C 1
ATOM 895 O O . LYS A 1 113 ? -6.297 12.016 8.239 1.00 96.19 113 LYS A O 1
ATOM 900 N N . TRP A 1 114 ? -7.998 12.300 6.799 1.00 96.19 114 TRP A N 1
ATOM 901 C CA . TRP A 1 114 ? -8.773 11.177 7.325 1.00 96.19 114 TRP A CA 1
ATOM 902 C C . TRP A 1 114 ? -8.033 9.842 7.217 1.00 96.19 114 TRP A C 1
ATOM 904 O O . TRP A 1 114 ? -8.187 9.003 8.099 1.00 96.19 114 TRP A O 1
ATOM 914 N N . LEU A 1 115 ? -7.212 9.654 6.181 1.00 96.38 115 LEU A N 1
ATOM 915 C CA . LEU A 1 115 ? -6.484 8.403 5.992 1.00 96.38 115 LEU A CA 1
ATOM 916 C C . LEU A 1 115 ? -5.464 8.189 7.116 1.00 96.38 115 LEU A C 1
ATOM 918 O O . LEU A 1 115 ? -5.444 7.125 7.719 1.00 96.38 115 LEU A O 1
ATOM 922 N N . ILE A 1 116 ? -4.699 9.217 7.492 1.00 97.88 116 ILE A N 1
ATOM 923 C CA . ILE A 1 116 ? -3.757 9.114 8.617 1.00 97.88 116 ILE A CA 1
ATOM 924 C C . ILE A 1 116 ? -4.508 8.960 9.943 1.00 97.88 116 ILE A C 1
ATOM 926 O O . ILE A 1 116 ? -4.153 8.119 10.769 1.00 97.88 116 ILE A O 1
ATOM 930 N N . LYS A 1 117 ? -5.613 9.695 10.130 1.00 98.19 117 LYS A N 1
ATOM 931 C CA . LYS A 1 117 ? -6.496 9.512 11.293 1.00 98.19 117 LYS A CA 1
ATOM 932 C C . LYS A 1 117 ? -7.003 8.079 11.430 1.00 98.19 117 LYS A C 1
ATOM 934 O O . LYS A 1 117 ? -7.195 7.630 12.555 1.00 98.19 117 LYS A O 1
ATOM 939 N N . LEU A 1 118 ? -7.218 7.366 10.323 1.00 98.31 118 LEU A N 1
ATOM 940 C CA . LEU A 1 118 ? -7.672 5.978 10.344 1.00 98.31 118 LEU A CA 1
ATOM 941 C C . LEU A 1 118 ? -6.644 5.089 11.043 1.00 98.31 118 LEU A C 1
ATOM 943 O O . LEU A 1 118 ? -7.006 4.365 11.968 1.00 98.31 118 LEU A O 1
ATOM 947 N N . PHE A 1 119 ? -5.368 5.198 10.664 1.00 98.44 119 PHE A N 1
ATOM 948 C CA . PHE A 1 119 ? -4.285 4.453 11.308 1.00 98.44 119 PHE A CA 1
ATOM 949 C C . PHE A 1 119 ? -4.155 4.820 12.792 1.00 98.44 119 PHE A C 1
ATOM 951 O O . PHE A 1 119 ? -4.121 3.937 13.647 1.00 98.44 119 PHE A O 1
ATOM 958 N N . TYR A 1 120 ? -4.192 6.116 13.126 1.00 98.56 120 TYR A N 1
ATOM 959 C CA . TYR A 1 120 ? -4.160 6.566 14.524 1.00 98.56 120 TYR A CA 1
ATOM 960 C C . TYR A 1 120 ? -5.346 6.029 15.342 1.00 98.56 120 TYR A C 1
ATOM 962 O O . TYR A 1 120 ? -5.170 5.646 16.499 1.00 98.56 120 TYR A O 1
ATOM 970 N N . ALA A 1 121 ? -6.552 5.987 14.768 1.00 98.25 121 ALA A N 1
ATOM 971 C CA . ALA A 1 121 ? -7.738 5.449 15.431 1.00 98.25 121 ALA A CA 1
ATOM 972 C C . ALA A 1 121 ? -7.629 3.930 15.646 1.00 98.25 121 ALA A C 1
ATOM 974 O O . ALA A 1 121 ? -7.938 3.460 16.740 1.00 98.25 121 ALA A O 1
ATOM 975 N N . ARG A 1 122 ? -7.122 3.175 14.657 1.00 97.31 122 ARG A N 1
ATOM 976 C CA . ARG A 1 122 ? -6.853 1.727 14.791 1.00 97.31 122 ARG A CA 1
ATOM 977 C C . ARG A 1 122 ? -5.854 1.417 15.906 1.00 97.31 122 ARG A C 1
ATOM 979 O O . ARG A 1 122 ? -6.049 0.460 16.646 1.00 97.31 122 ARG A O 1
ATOM 986 N N . CYS A 1 123 ? -4.843 2.264 16.091 1.00 97.00 123 CYS A N 1
ATOM 987 C CA . CYS A 1 123 ? -3.877 2.157 17.189 1.00 97.00 123 CYS A CA 1
ATOM 988 C C . CYS A 1 123 ? -4.370 2.781 18.515 1.00 97.00 123 CYS A C 1
ATOM 990 O O . CYS A 1 123 ? -3.575 2.993 19.428 1.00 97.00 123 CYS A O 1
ATOM 992 N N . ASN A 1 124 ? -5.665 3.107 18.642 1.00 96.75 124 ASN A N 1
ATOM 993 C CA . ASN A 1 124 ? -6.274 3.728 19.828 1.00 96.75 124 ASN A CA 1
ATOM 994 C C . ASN A 1 124 ? -5.622 5.058 20.266 1.00 96.75 124 ASN A C 1
ATOM 996 O O . ASN A 1 124 ? -5.653 5.418 21.443 1.00 96.75 124 ASN A O 1
ATOM 1000 N N . ARG A 1 125 ? -5.024 5.807 19.332 1.00 96.62 125 ARG A N 1
ATOM 1001 C CA . ARG A 1 125 ? -4.368 7.100 19.605 1.00 96.62 125 ARG A CA 1
ATOM 1002 C C . ARG A 1 125 ? -5.321 8.284 19.506 1.00 96.62 125 ARG A C 1
ATOM 1004 O O . ARG A 1 125 ? -5.074 9.322 20.111 1.00 96.62 125 ARG A O 1
ATOM 1011 N N . ILE A 1 126 ? -6.420 8.121 18.772 1.00 97.50 126 ILE A N 1
ATOM 1012 C CA . ILE A 1 126 ? -7.519 9.087 18.690 1.00 97.50 126 ILE A CA 1
ATOM 1013 C C . ILE A 1 126 ? -8.868 8.363 18.711 1.00 97.50 126 ILE A C 1
ATOM 1015 O O . ILE A 1 126 ? -8.953 7.159 18.473 1.00 97.50 126 ILE A O 1
ATOM 1019 N N . SER A 1 127 ? -9.951 9.105 18.948 1.00 97.00 127 SER A N 1
ATOM 1020 C CA . SER A 1 127 ? -11.305 8.554 18.863 1.00 97.00 127 SER A CA 1
ATOM 1021 C C . SER A 1 127 ? -11.743 8.333 17.412 1.00 97.00 127 SER A C 1
ATOM 1023 O O . SER A 1 127 ? -11.603 9.224 16.578 1.00 97.00 127 SER A O 1
ATOM 1025 N N . TRP A 1 128 ? -12.439 7.224 17.138 1.00 96.56 128 TRP A N 1
ATOM 1026 C CA . TRP A 1 128 ? -13.145 6.973 15.869 1.00 96.56 128 TRP A CA 1
ATOM 1027 C C . TRP A 1 128 ? -14.116 8.093 15.451 1.00 96.56 128 TRP A C 1
ATOM 1029 O O . TRP A 1 128 ? -14.465 8.221 14.276 1.00 96.56 128 TRP A O 1
ATOM 1039 N N . LYS A 1 129 ? -14.562 8.943 16.388 1.00 94.00 129 LYS A N 1
ATOM 1040 C CA . LYS A 1 129 ? -15.397 10.115 16.079 1.00 94.00 129 LYS A CA 1
ATOM 1041 C C . LYS A 1 129 ? -14.669 11.150 15.210 1.00 94.00 129 LYS A C 1
ATOM 1043 O O . LYS A 1 129 ? -15.334 11.794 14.408 1.00 94.00 129 LYS A O 1
ATOM 1048 N N . GLU A 1 130 ? -13.340 11.243 15.297 1.00 95.00 130 GLU A N 1
ATOM 1049 C CA . GLU A 1 130 ? -12.502 12.196 14.541 1.00 95.00 130 GLU A CA 1
ATOM 1050 C C . GLU A 1 130 ? -12.486 11.948 13.024 1.00 95.00 130 GLU A C 1
ATOM 1052 O O . GLU A 1 130 ? -12.112 12.829 12.244 1.00 95.00 130 GLU A O 1
ATOM 1057 N N . LEU A 1 131 ? -12.896 10.747 12.599 1.00 95.06 131 LEU A N 1
ATOM 1058 C CA . LEU A 1 131 ? -13.034 10.359 11.192 1.00 95.06 131 LEU A CA 1
ATOM 1059 C C . LEU A 1 131 ? -14.371 10.792 10.586 1.00 95.06 131 LEU A C 1
ATOM 1061 O O . LEU A 1 131 ? -14.506 10.836 9.364 1.00 95.06 131 LEU A O 1
ATOM 1065 N N . ASN A 1 132 ? -15.372 11.088 11.417 1.00 92.69 132 ASN A N 1
ATOM 1066 C CA . ASN A 1 132 ? -16.729 11.347 10.962 1.00 92.69 132 ASN A CA 1
ATOM 1067 C C . ASN A 1 132 ? -16.969 12.844 10.771 1.00 92.69 132 ASN A C 1
ATOM 1069 O O . ASN A 1 132 ? -16.722 13.649 11.667 1.00 92.69 132 ASN A O 1
ATOM 1073 N N . ALA A 1 133 ? -17.548 13.207 9.627 1.00 91.50 133 ALA A N 1
ATOM 1074 C CA . ALA A 1 133 ? -18.023 14.565 9.405 1.00 91.50 133 ALA A CA 1
ATOM 1075 C C . ALA A 1 133 ? -19.077 14.964 10.464 1.00 91.50 133 ALA A C 1
ATOM 1077 O O . ALA A 1 133 ? -19.933 14.138 10.818 1.00 91.50 133 ALA A O 1
ATOM 1078 N N . PRO A 1 134 ? -19.094 16.232 10.923 1.00 91.38 134 PRO A N 1
ATOM 1079 C CA . PRO A 1 134 ? -20.146 16.750 11.792 1.00 91.38 134 PRO A CA 1
ATOM 1080 C C . PRO A 1 134 ? -21.541 16.490 11.211 1.00 91.38 134 PRO A C 1
ATOM 1082 O O . PRO A 1 134 ? -21.726 16.502 9.993 1.00 91.38 134 PRO A O 1
ATOM 1085 N N . LYS A 1 135 ? -22.552 16.294 12.071 1.00 89.75 135 LYS A N 1
ATOM 1086 C CA . LYS A 1 135 ? -23.915 15.905 11.648 1.00 89.75 135 LYS A CA 1
ATOM 1087 C C . LYS A 1 135 ? -24.487 16.803 10.545 1.00 89.75 135 LYS A C 1
ATOM 1089 O O . LYS A 1 135 ? -25.055 16.287 9.587 1.00 89.75 135 LYS A O 1
ATOM 1094 N N . PHE A 1 136 ? -24.306 18.119 10.670 1.00 89.31 136 PHE A N 1
ATOM 1095 C CA . PHE A 1 136 ? -24.748 19.096 9.673 1.00 89.31 136 PHE A CA 1
ATOM 1096 C C . PHE A 1 136 ? -24.075 18.873 8.308 1.00 89.31 136 PHE A C 1
ATOM 1098 O O . PHE A 1 136 ? -24.763 18.728 7.300 1.00 89.31 136 PHE A O 1
ATOM 1105 N N . LEU A 1 137 ? -22.744 18.743 8.282 1.00 87.50 137 LEU A N 1
ATOM 1106 C CA . LEU A 1 137 ? -21.992 18.476 7.053 1.00 87.50 137 LEU A CA 1
ATOM 1107 C C . LEU A 1 137 ? -22.382 17.123 6.436 1.00 87.50 137 LEU A C 1
ATOM 1109 O O . LEU A 1 137 ? -22.611 17.031 5.235 1.00 87.50 137 LEU A O 1
ATOM 1113 N N . SER A 1 138 ? -22.547 16.085 7.260 1.00 86.75 138 SER A N 1
ATOM 1114 C CA . SER A 1 138 ? -22.986 14.756 6.813 1.00 86.75 138 SER A CA 1
ATOM 1115 C C . SER A 1 138 ? -24.383 14.780 6.175 1.00 86.75 138 SER A C 1
ATOM 1117 O O . SER A 1 138 ? -24.621 14.101 5.173 1.00 86.75 138 SER A O 1
ATOM 1119 N N . MET A 1 139 ? -25.300 15.590 6.719 1.00 86.75 139 MET A N 1
ATOM 1120 C CA . MET A 1 139 ? -26.634 15.805 6.151 1.00 86.75 139 MET A CA 1
ATOM 1121 C C . MET A 1 139 ? -26.560 16.524 4.799 1.00 86.75 139 MET A C 1
ATOM 1123 O O . MET A 1 139 ? -27.176 16.059 3.840 1.00 86.75 139 MET A O 1
ATOM 1127 N N . MET A 1 140 ? -25.764 17.594 4.703 1.00 84.62 140 MET A N 1
ATOM 1128 C CA . MET A 1 140 ? -25.529 18.325 3.452 1.00 84.62 140 MET A CA 1
ATOM 1129 C C . MET A 1 140 ? -24.943 17.423 2.362 1.00 84.62 140 MET A C 1
ATOM 1131 O O . MET A 1 140 ? -25.450 17.406 1.242 1.00 84.62 140 MET A O 1
ATOM 1135 N N . MET A 1 141 ? -23.938 16.607 2.695 1.00 84.56 141 MET A N 1
ATOM 1136 C CA . MET A 1 141 ? -23.345 15.644 1.759 1.00 84.56 141 MET A CA 1
ATOM 1137 C C . MET A 1 141 ? -24.379 14.633 1.255 1.00 84.56 141 MET A C 1
ATOM 1139 O O . MET A 1 141 ? -24.458 14.379 0.059 1.00 84.56 141 MET A O 1
ATOM 1143 N N . ARG A 1 142 ? -25.230 14.100 2.143 1.00 84.62 142 ARG A N 1
ATOM 1144 C CA . ARG A 1 142 ? -26.282 13.142 1.766 1.00 84.62 142 ARG A CA 1
ATOM 1145 C C . ARG A 1 142 ? -27.323 13.747 0.816 1.00 84.62 142 ARG A C 1
ATOM 1147 O O . ARG A 1 142 ? -27.869 13.031 -0.019 1.00 84.62 142 ARG A O 1
ATOM 1154 N N . LEU A 1 143 ? -27.632 15.035 0.961 1.00 82.56 143 LEU A N 1
ATOM 1155 C CA . LEU A 1 143 ? -28.508 15.751 0.030 1.00 82.56 143 LEU A CA 1
ATOM 1156 C C . LEU A 1 143 ? -27.801 15.991 -1.311 1.00 82.56 143 LEU A C 1
ATOM 1158 O O . LEU A 1 143 ? -28.380 15.702 -2.355 1.00 82.56 143 LEU A O 1
ATOM 1162 N N . GLY A 1 144 ? -26.538 16.428 -1.281 1.00 79.94 144 GLY A N 1
ATOM 1163 C CA . GLY A 1 144 ? -25.713 16.618 -2.476 1.00 79.94 144 GLY A CA 1
ATOM 1164 C C . GLY A 1 144 ? -25.537 15.337 -3.300 1.00 79.94 144 GLY A C 1
ATOM 1165 O O . GLY A 1 144 ? -25.683 15.376 -4.516 1.00 79.94 144 GLY A O 1
ATOM 1166 N N . GLU A 1 145 ? -25.333 14.188 -2.650 1.00 79.00 145 GLU A N 1
ATOM 1167 C CA . GLU A 1 145 ? -25.250 12.856 -3.280 1.00 79.00 145 GLU A CA 1
ATOM 1168 C C . GLU A 1 145 ? -26.484 12.512 -4.129 1.00 79.00 145 GLU A C 1
ATOM 1170 O O . GLU A 1 145 ? -26.350 11.868 -5.165 1.00 79.00 145 GLU A O 1
ATOM 1175 N N . LYS A 1 146 ? -27.683 12.957 -3.730 1.00 78.62 146 LYS A N 1
ATOM 1176 C CA . LYS A 1 146 ? -28.915 12.726 -4.505 1.00 78.62 146 LYS A CA 1
ATOM 1177 C C . LYS A 1 146 ? -29.041 13.638 -5.723 1.00 78.62 146 LYS A C 1
ATOM 1179 O O . LYS A 1 146 ? -29.723 13.278 -6.674 1.00 78.62 146 LYS A O 1
ATOM 1184 N N . LEU A 1 147 ? -28.424 14.817 -5.670 1.00 79.38 147 LEU A N 1
ATOM 1185 C CA . LEU A 1 147 ? -28.459 15.810 -6.745 1.00 79.38 147 LEU A CA 1
ATOM 1186 C C . LEU A 1 147 ? -27.317 15.610 -7.747 1.00 79.38 147 LEU A C 1
ATOM 1188 O O . LEU A 1 147 ? -27.469 15.953 -8.914 1.00 79.38 147 LEU A O 1
ATOM 1192 N N . LEU A 1 148 ? -26.205 15.015 -7.302 1.00 78.69 148 LEU A N 1
ATOM 1193 C CA . LEU A 1 148 ? -25.004 14.722 -8.088 1.00 78.69 148 LEU A CA 1
ATOM 1194 C C . LEU A 1 148 ? -25.293 14.101 -9.467 1.00 78.69 148 LEU A C 1
ATOM 1196 O O . LEU A 1 148 ? -24.752 14.618 -10.439 1.00 78.69 148 LEU A O 1
ATOM 1200 N N . PRO A 1 149 ? -26.173 13.090 -9.612 1.00 75.38 149 PRO A N 1
ATOM 1201 C CA . PRO A 1 149 ? -26.481 12.499 -10.920 1.00 75.38 149 PRO A CA 1
ATOM 1202 C C . PRO A 1 149 ? -27.145 13.452 -11.928 1.00 75.38 149 PRO A C 1
ATOM 1204 O O . PRO A 1 149 ? -27.149 13.163 -13.119 1.00 75.38 149 PRO A O 1
ATOM 1207 N N . ILE A 1 150 ? -27.728 14.560 -11.462 1.00 81.19 150 ILE A N 1
ATOM 1208 C CA . ILE A 1 150 ? -28.484 15.528 -12.275 1.00 81.19 150 ILE A CA 1
ATOM 1209 C C . ILE A 1 150 ? -27.592 16.722 -12.671 1.00 81.19 150 ILE A C 1
ATOM 1211 O O . ILE A 1 150 ? -27.942 17.513 -13.545 1.00 81.19 150 ILE A O 1
ATOM 1215 N N . LEU A 1 151 ? -26.425 16.872 -12.036 1.00 79.88 151 LEU A N 1
ATOM 1216 C CA . LEU A 1 151 ? -25.525 17.995 -12.279 1.00 79.88 151 LEU A CA 1
ATOM 1217 C C . LEU A 1 151 ? -24.674 17.787 -13.547 1.00 79.88 151 LEU A C 1
ATOM 1219 O O . LEU A 1 151 ? -24.301 16.658 -13.874 1.00 79.88 151 LEU A O 1
ATOM 1223 N N . PRO A 1 152 ? -24.294 18.869 -14.253 1.00 83.31 152 PRO A N 1
ATOM 1224 C CA . PRO A 1 152 ? -23.382 18.777 -15.390 1.00 83.31 152 PRO A CA 1
ATOM 1225 C C . PRO A 1 152 ? -22.028 18.178 -14.984 1.00 83.31 152 PRO A C 1
ATOM 1227 O O . PRO A 1 152 ? -21.442 18.591 -13.981 1.00 83.31 152 PRO A O 1
ATOM 1230 N N . LYS A 1 153 ? -21.470 17.272 -15.803 1.00 77.94 153 LYS A N 1
ATOM 1231 C CA . LYS A 1 153 ? -20.162 16.628 -15.541 1.00 77.94 153 LYS A CA 1
ATOM 1232 C C . LYS A 1 153 ? -19.031 17.634 -15.273 1.00 77.94 153 LYS A C 1
ATOM 1234 O O . LYS A 1 153 ? -18.194 17.391 -14.412 1.00 77.94 153 LYS A O 1
ATOM 1239 N N . SER A 1 154 ? -19.041 18.778 -15.961 1.00 81.00 154 SER A N 1
ATOM 1240 C CA . SER A 1 154 ? -18.067 19.869 -15.786 1.00 81.00 154 SER A CA 1
ATOM 1241 C C . SER A 1 154 ? -18.126 20.546 -14.414 1.00 81.00 154 SER A C 1
ATOM 1243 O O . SER A 1 154 ? -17.135 21.115 -13.961 1.00 81.00 154 SER A O 1
ATOM 1245 N N . PHE A 1 155 ? -19.283 20.507 -13.752 1.00 79.50 155 PHE A N 1
ATOM 1246 C CA . PHE A 1 155 ? -19.444 21.003 -12.391 1.00 79.50 155 PHE A CA 1
ATOM 1247 C C . PHE A 1 155 ? -18.983 19.956 -11.375 1.00 79.50 155 PHE A C 1
ATOM 1249 O O . PHE A 1 155 ? -18.249 20.280 -10.444 1.00 79.50 155 PHE A O 1
ATOM 1256 N N . ILE A 1 156 ? -19.362 18.692 -11.588 1.00 75.75 156 ILE A N 1
ATOM 1257 C CA . ILE A 1 156 ? -18.996 17.570 -10.713 1.00 75.75 156 ILE A CA 1
ATOM 1258 C C . ILE A 1 156 ? -17.475 17.418 -10.619 1.00 75.75 156 ILE A C 1
ATOM 1260 O O . ILE A 1 156 ? -16.957 17.266 -9.518 1.00 75.75 156 ILE A O 1
ATOM 1264 N N . SER A 1 157 ? -16.752 17.540 -11.736 1.00 73.88 157 SER A N 1
ATOM 1265 C CA . SER A 1 157 ? -15.286 17.415 -11.759 1.00 73.88 157 SER A CA 1
ATOM 1266 C C . SER A 1 157 ? -14.545 18.490 -10.953 1.00 73.88 157 SER A C 1
ATOM 1268 O O . SER A 1 157 ? -13.370 18.318 -10.638 1.00 73.88 157 SER A O 1
ATOM 1270 N N . ARG A 1 158 ? -15.209 19.598 -10.594 1.00 78.56 158 ARG A N 1
ATOM 1271 C CA . ARG A 1 158 ? -14.637 20.664 -9.754 1.00 78.56 158 ARG A CA 1
ATOM 1272 C C . ARG A 1 158 ? -14.893 20.460 -8.262 1.00 78.56 158 ARG A C 1
ATOM 1274 O O . ARG A 1 158 ? -14.251 21.120 -7.445 1.00 78.56 158 ARG A O 1
ATOM 1281 N N . LEU A 1 159 ? -15.828 19.585 -7.892 1.00 78.25 159 LEU A N 1
ATOM 1282 C CA . LEU A 1 159 ? -16.135 19.302 -6.495 1.00 78.25 159 LEU A CA 1
ATOM 1283 C C . LEU A 1 159 ? -15.066 18.381 -5.911 1.00 78.25 159 LEU A C 1
ATOM 1285 O O . LEU A 1 159 ? -14.909 17.244 -6.344 1.00 78.25 159 LEU A O 1
ATOM 1289 N N . LYS A 1 160 ? -14.363 18.863 -4.884 1.00 78.12 160 LYS A N 1
ATOM 1290 C CA . LYS A 1 160 ? -13.431 18.042 -4.109 1.00 78.12 160 LYS A CA 1
ATOM 1291 C C . LYS A 1 160 ? -14.098 17.558 -2.821 1.00 78.12 160 LYS A C 1
ATOM 1293 O O . LYS A 1 160 ? -14.713 18.370 -2.122 1.00 78.12 160 LYS A O 1
ATOM 1298 N N . PRO A 1 161 ? -13.999 16.262 -2.488 1.00 80.81 161 PRO A N 1
ATOM 1299 C CA . PRO A 1 161 ? -14.494 15.763 -1.216 1.00 80.81 161 PRO A CA 1
ATOM 1300 C C . PRO A 1 161 ? -13.686 16.353 -0.049 1.00 80.81 161 PRO A C 1
ATOM 1302 O O . PRO A 1 161 ? -12.525 16.734 -0.220 1.00 80.81 161 PRO A O 1
ATOM 1305 N N . PRO A 1 162 ? -14.275 16.434 1.156 1.00 88.25 162 PRO A N 1
ATOM 1306 C CA . PRO A 1 162 ? -13.552 16.894 2.331 1.00 88.25 162 PRO A CA 1
ATOM 1307 C C . PRO A 1 162 ? -12.430 15.915 2.689 1.00 88.25 162 PRO A C 1
ATOM 1309 O O . PRO A 1 162 ? -12.666 14.736 2.922 1.00 88.25 162 PRO A O 1
ATOM 1312 N N . GLU A 1 163 ? -11.207 16.420 2.806 1.00 91.31 163 GLU A N 1
ATOM 1313 C CA . GLU A 1 163 ? -10.021 15.590 3.062 1.00 91.31 163 GLU A CA 1
ATOM 1314 C C . GLU A 1 163 ? -9.821 15.255 4.552 1.00 91.31 163 GLU A C 1
ATOM 1316 O O . GLU A 1 163 ? -9.028 14.384 4.906 1.00 91.31 163 GLU A O 1
ATOM 1321 N N . GLN A 1 164 ? -10.541 15.942 5.445 1.00 93.88 164 GLN A N 1
ATOM 1322 C CA . GLN A 1 164 ? -10.427 15.777 6.900 1.00 93.88 164 GLN A CA 1
ATOM 1323 C C . GLN A 1 164 ? -11.264 14.614 7.455 1.00 93.88 164 GLN A C 1
ATOM 1325 O O . GLN A 1 164 ? -10.985 14.132 8.558 1.00 93.88 164 GLN A O 1
ATOM 1330 N N . TYR A 1 165 ? -12.290 14.186 6.715 1.00 94.94 165 TYR A N 1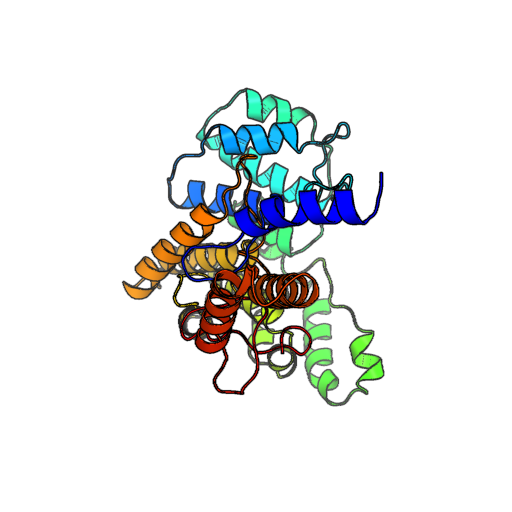
ATOM 1331 C CA . TYR A 1 165 ? -13.260 13.179 7.143 1.00 94.94 165 TYR A CA 1
ATOM 1332 C C . TYR A 1 165 ? -13.302 12.031 6.148 1.00 94.94 165 TYR A C 1
ATOM 1334 O O . TYR A 1 165 ? -13.261 12.256 4.940 1.00 94.94 165 TYR A O 1
ATOM 1342 N N . ALA A 1 166 ? -13.408 10.810 6.661 1.00 94.38 166 ALA A N 1
ATOM 1343 C CA . ALA A 1 166 ? -13.459 9.637 5.812 1.00 94.38 166 ALA A CA 1
ATOM 1344 C C . ALA A 1 166 ? -14.775 9.616 5.019 1.00 94.38 166 ALA A C 1
ATOM 1346 O O . ALA A 1 166 ? -15.822 10.027 5.548 1.00 94.38 166 ALA A O 1
ATOM 1347 N N . PRO A 1 167 ? -14.761 9.130 3.765 1.00 93.31 167 PRO A N 1
ATOM 1348 C CA . PRO A 1 167 ? -15.990 8.951 3.014 1.00 93.31 167 PRO A CA 1
ATOM 1349 C C . PRO A 1 167 ? -16.958 8.042 3.789 1.00 93.31 167 PRO A C 1
ATOM 1351 O O . PRO A 1 167 ? -16.544 7.075 4.430 1.00 93.31 167 PRO A O 1
ATOM 1354 N N . PRO A 1 168 ? -18.263 8.345 3.795 1.00 93.25 168 PRO A N 1
ATOM 1355 C CA . PRO A 1 168 ? -19.206 7.576 4.588 1.00 93.25 168 PRO A CA 1
ATOM 1356 C C . PRO A 1 168 ? -19.410 6.190 3.968 1.00 93.25 168 PRO A C 1
ATOM 1358 O O . PRO A 1 168 ? -19.629 6.093 2.768 1.00 93.25 168 PRO A O 1
ATOM 1361 N N . VAL A 1 169 ? -19.501 5.139 4.791 1.00 96.12 169 VAL A N 1
ATOM 1362 C CA . VAL A 1 169 ? -19.712 3.738 4.345 1.00 96.12 169 VAL A CA 1
ATOM 1363 C C . VAL A 1 169 ? -20.880 3.573 3.358 1.00 96.12 169 VAL A C 1
ATOM 1365 O O . VAL A 1 169 ? -20.861 2.710 2.490 1.00 96.12 169 VAL A O 1
ATOM 1368 N N . ARG A 1 170 ? -21.911 4.428 3.443 1.00 93.69 170 ARG A N 1
ATOM 1369 C CA . ARG A 1 170 ? -23.043 4.408 2.498 1.00 93.69 170 ARG A CA 1
ATOM 1370 C C . ARG A 1 170 ? -22.634 4.666 1.040 1.00 93.69 170 ARG A C 1
ATOM 1372 O O . ARG A 1 170 ? -23.406 4.310 0.158 1.00 93.69 170 ARG A O 1
ATOM 1379 N N . LEU A 1 171 ? -21.483 5.307 0.805 1.00 93.00 171 LEU A N 1
ATOM 1380 C CA . LEU A 1 171 ? -20.978 5.646 -0.524 1.00 93.00 171 LEU A CA 1
ATOM 1381 C C . LEU A 1 171 ? -20.869 4.391 -1.395 1.00 93.00 171 LEU A C 1
ATOM 1383 O O . LEU A 1 171 ? -21.230 4.461 -2.564 1.00 93.00 171 LEU A O 1
ATOM 1387 N N . PHE A 1 172 ? -20.501 3.248 -0.802 1.00 96.50 172 PHE A N 1
ATOM 1388 C CA . PHE A 1 172 ? -20.430 1.933 -1.451 1.00 96.50 172 PHE A CA 1
ATOM 1389 C C . PHE A 1 172 ? -21.673 1.577 -2.290 1.00 96.50 172 PHE A C 1
ATOM 1391 O O . PHE A 1 172 ? -21.563 0.963 -3.345 1.00 96.50 172 PHE A O 1
ATOM 1398 N N . TYR A 1 173 ? -22.859 2.022 -1.867 1.00 94.88 173 TYR A N 1
ATOM 1399 C CA . TYR A 1 173 ? -24.134 1.711 -2.525 1.00 94.88 173 TYR A CA 1
ATOM 1400 C C . TYR A 1 173 ? -24.577 2.751 -3.565 1.00 94.88 173 TYR A C 1
ATOM 1402 O O . TYR A 1 173 ? -25.733 2.749 -3.985 1.00 94.88 173 TYR A O 1
ATOM 1410 N N . THR A 1 174 ? -23.712 3.694 -3.938 1.00 90.12 174 THR A N 1
ATOM 1411 C CA . THR A 1 174 ? -24.064 4.807 -4.834 1.00 90.12 174 THR A CA 1
ATOM 1412 C C . THR A 1 174 ? -23.454 4.637 -6.221 1.00 90.12 174 THR A C 1
ATOM 1414 O O . THR A 1 174 ? -22.397 4.027 -6.371 1.00 90.12 174 THR A O 1
ATOM 1417 N N . GLN A 1 175 ? -24.062 5.265 -7.234 1.00 86.88 175 GLN A N 1
ATOM 1418 C CA . GLN A 1 175 ? -23.471 5.340 -8.576 1.00 86.88 175 GLN A CA 1
ATOM 1419 C C . GLN A 1 175 ? -22.112 6.054 -8.567 1.00 86.88 175 GLN A C 1
ATOM 1421 O O . GLN A 1 175 ? -21.234 5.717 -9.354 1.00 86.88 175 GLN A O 1
ATOM 1426 N N . THR A 1 176 ? -21.912 7.005 -7.648 1.00 86.69 176 THR A N 1
ATOM 1427 C CA . THR A 1 176 ? -20.623 7.678 -7.462 1.00 86.69 176 THR A CA 1
ATOM 1428 C C . THR A 1 176 ? -19.516 6.671 -7.184 1.00 86.69 176 THR A C 1
ATOM 1430 O O . THR A 1 176 ? -18.492 6.727 -7.848 1.00 86.69 176 THR A O 1
ATOM 1433 N N . PHE A 1 177 ? -19.737 5.715 -6.274 1.00 91.50 177 PHE A N 1
ATOM 1434 C CA . PHE A 1 177 ? -18.765 4.654 -6.001 1.00 91.50 177 PHE A CA 1
ATOM 1435 C C . PHE A 1 177 ? -18.527 3.759 -7.218 1.00 91.50 177 PHE A C 1
ATOM 1437 O O . PHE A 1 177 ? -17.384 3.443 -7.528 1.00 91.50 177 PHE A O 1
ATOM 1444 N N . GLN A 1 178 ? -19.587 3.402 -7.950 1.00 90.88 178 GLN A N 1
ATOM 1445 C CA . GLN A 1 178 ? -19.466 2.588 -9.166 1.00 90.88 178 GLN A CA 1
ATOM 1446 C C . GLN A 1 178 ? -18.625 3.268 -10.256 1.00 90.88 178 GLN A C 1
ATOM 1448 O O . GLN A 1 178 ? -17.945 2.582 -11.016 1.00 90.88 178 GLN A O 1
ATOM 1453 N N . ASN A 1 179 ? -18.609 4.601 -10.286 1.00 88.62 179 ASN A N 1
ATOM 1454 C CA . ASN A 1 179 ? -17.855 5.393 -11.255 1.00 88.62 179 ASN A CA 1
ATOM 1455 C C . ASN A 1 179 ? -16.442 5.780 -10.783 1.00 88.62 179 ASN A C 1
ATOM 1457 O O . ASN A 1 179 ? -15.730 6.429 -11.545 1.00 88.62 179 ASN A O 1
ATOM 1461 N N . LEU A 1 180 ? -16.044 5.438 -9.551 1.00 89.62 180 LEU A N 1
ATOM 1462 C CA . LEU A 1 180 ? -14.681 5.689 -9.076 1.00 89.62 180 LEU A CA 1
ATOM 1463 C C . LEU A 1 180 ? -13.660 4.901 -9.897 1.00 89.62 180 LEU A C 1
ATOM 1465 O O . LEU A 1 180 ? -13.963 3.812 -10.408 1.00 89.62 180 LEU A O 1
ATOM 1469 N N . PHE A 1 181 ? -12.439 5.429 -9.955 1.00 88.44 181 PHE A N 1
ATOM 1470 C CA . PHE A 1 181 ? -11.313 4.688 -10.495 1.00 88.44 181 PHE A CA 1
ATOM 1471 C C . PHE A 1 181 ? -11.110 3.402 -9.686 1.00 88.44 181 PHE A C 1
ATOM 1473 O O . PHE A 1 181 ? -11.378 3.344 -8.482 1.00 88.44 181 PHE A O 1
ATOM 1480 N N . ILE A 1 182 ? -10.671 2.334 -10.349 1.00 88.81 182 ILE A N 1
ATOM 1481 C CA . ILE A 1 182 ? -10.621 1.0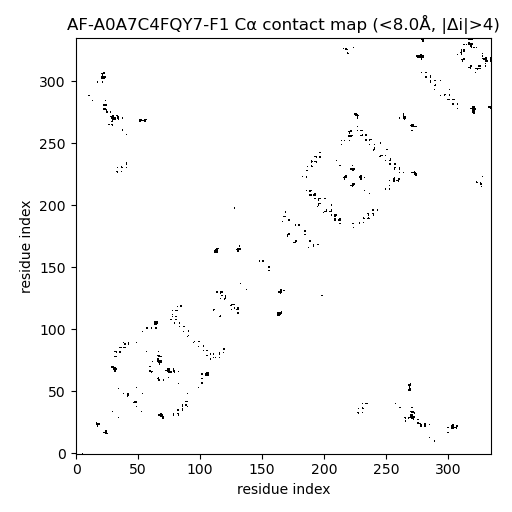04 -9.738 1.00 88.81 182 ILE A CA 1
ATOM 1482 C C . ILE A 1 182 ? -9.730 0.986 -8.483 1.00 88.81 182 ILE A C 1
ATOM 1484 O O . ILE A 1 182 ? -10.162 0.486 -7.444 1.00 88.81 182 ILE A O 1
ATOM 1488 N N . ALA A 1 183 ? -8.575 1.660 -8.506 1.00 89.94 183 ALA A N 1
ATOM 1489 C CA . ALA A 1 183 ? -7.698 1.770 -7.338 1.00 89.94 183 ALA A CA 1
ATOM 1490 C C . ALA A 1 183 ? -8.381 2.470 -6.146 1.00 89.94 183 ALA A C 1
ATOM 1492 O O . ALA A 1 183 ? -8.184 2.091 -4.990 1.00 89.94 183 ALA A O 1
ATOM 1493 N N . GLU A 1 184 ? -9.240 3.463 -6.406 1.00 93.69 184 GLU A N 1
ATOM 1494 C CA . GLU A 1 184 ? -9.995 4.158 -5.357 1.00 93.69 184 GLU A CA 1
ATOM 1495 C C . GLU A 1 184 ? -11.026 3.225 -4.711 1.00 93.69 184 GLU A C 1
ATOM 1497 O O . GLU A 1 184 ? -11.187 3.237 -3.490 1.00 93.69 184 GLU A O 1
ATOM 1502 N N . LYS A 1 185 ? -11.691 2.367 -5.499 1.00 95.81 185 LYS A N 1
ATOM 1503 C CA . LYS A 1 185 ? -12.609 1.341 -4.971 1.00 95.81 185 LYS A CA 1
ATOM 1504 C C . LYS A 1 185 ? -11.864 0.369 -4.059 1.00 95.81 185 LYS A C 1
ATOM 1506 O O . LYS A 1 185 ? -12.296 0.152 -2.925 1.00 95.81 185 LYS A O 1
ATOM 1511 N N . HIS A 1 186 ? -10.726 -0.145 -4.527 1.00 95.62 186 HIS A N 1
ATOM 1512 C CA . HIS A 1 186 ? -9.865 -1.044 -3.757 1.00 95.62 186 HIS A CA 1
ATOM 1513 C C . HIS A 1 186 ? -9.296 -0.388 -2.493 1.00 95.62 186 HIS A C 1
ATOM 1515 O O . HIS A 1 186 ? -9.119 -1.065 -1.488 1.00 95.62 186 HIS A O 1
ATOM 1521 N N . THR A 1 187 ? -9.081 0.928 -2.496 1.00 96.75 187 THR A N 1
ATOM 1522 C CA . THR A 1 187 ? -8.672 1.669 -1.295 1.00 96.75 187 THR A CA 1
ATOM 1523 C C . THR A 1 187 ? -9.833 1.845 -0.311 1.00 96.75 187 THR A C 1
ATOM 1525 O O . THR A 1 187 ? -9.667 1.681 0.896 1.00 96.75 187 THR A O 1
ATOM 1528 N N . LEU A 1 188 ? -11.027 2.200 -0.794 1.00 97.88 188 LEU A N 1
ATOM 1529 C CA . LEU A 1 188 ? -12.139 2.600 0.072 1.00 97.88 188 LEU A CA 1
ATOM 1530 C C . LEU A 1 188 ? -12.889 1.434 0.712 1.00 97.88 188 LEU A C 1
ATOM 1532 O O . LEU A 1 188 ? -1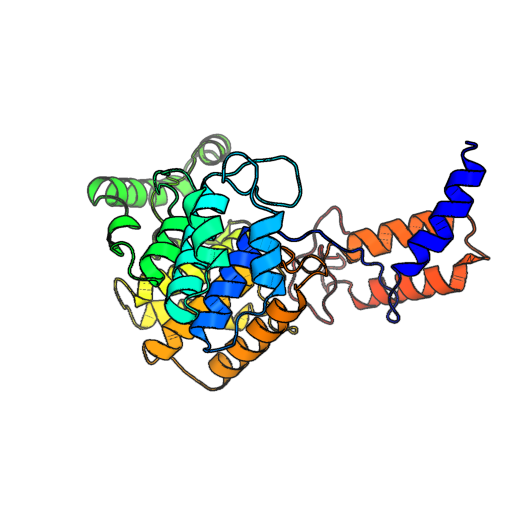3.364 1.580 1.836 1.00 97.88 188 LEU A O 1
ATOM 1536 N N . VAL A 1 189 ? -13.020 0.287 0.046 1.00 98.69 189 VAL A N 1
ATOM 1537 C CA . VAL A 1 189 ? -13.740 -0.859 0.626 1.00 98.69 189 VAL A CA 1
ATOM 1538 C C . VAL A 1 189 ? -13.113 -1.370 1.931 1.00 98.69 189 VAL A C 1
ATOM 1540 O O . VAL A 1 189 ? -13.859 -1.482 2.909 1.00 98.69 189 VAL A O 1
ATOM 1543 N N . PRO A 1 190 ? -11.791 -1.612 2.041 1.00 98.75 190 PRO A N 1
ATOM 1544 C CA . PRO A 1 190 ? -11.197 -1.990 3.322 1.00 98.75 190 PRO A CA 1
ATOM 1545 C C . PRO A 1 190 ? -11.351 -0.899 4.387 1.00 98.75 190 PRO A C 1
ATOM 1547 O O . PRO A 1 190 ? -11.678 -1.200 5.536 1.00 98.75 190 PRO A O 1
ATOM 1550 N N . VAL A 1 191 ? -11.249 0.380 4.009 1.00 98.44 191 VAL A N 1
ATOM 1551 C CA . VAL A 1 191 ? -11.545 1.505 4.914 1.00 98.44 191 VAL A CA 1
ATOM 1552 C C . VAL A 1 191 ? -12.989 1.441 5.422 1.00 98.44 191 VAL A C 1
ATOM 1554 O O . VAL A 1 191 ? -13.232 1.632 6.614 1.00 98.44 191 VAL A O 1
ATOM 1557 N N . PHE A 1 192 ? -13.961 1.148 4.555 1.00 98.69 192 PHE A N 1
ATOM 1558 C CA . PHE A 1 192 ? -15.365 1.019 4.944 1.00 98.69 192 PHE A CA 1
ATOM 1559 C C . PHE A 1 192 ? -15.607 -0.156 5.883 1.00 98.69 192 PHE A C 1
ATOM 1561 O O . PHE A 1 192 ? -16.398 -0.008 6.813 1.00 98.69 192 PHE A O 1
ATOM 1568 N N . ILE A 1 193 ? -14.919 -1.282 5.685 1.00 98.81 193 ILE A N 1
ATOM 1569 C CA . ILE A 1 193 ? -14.971 -2.431 6.599 1.00 98.81 193 ILE A CA 1
ATOM 1570 C C . ILE A 1 193 ? -14.488 -2.004 7.985 1.00 98.81 193 ILE A C 1
ATOM 1572 O O . ILE A 1 193 ? -15.233 -2.145 8.956 1.00 98.81 193 ILE A O 1
ATOM 1576 N N . ILE A 1 194 ? -13.300 -1.398 8.062 1.00 98.62 194 ILE A N 1
ATOM 1577 C CA . ILE A 1 194 ? -12.706 -0.901 9.311 1.00 98.62 194 ILE A CA 1
ATOM 1578 C C . ILE A 1 194 ? -13.667 0.083 10.001 1.00 98.62 194 ILE A C 1
ATOM 1580 O O . ILE A 1 194 ? -14.027 -0.087 11.168 1.00 98.62 194 ILE A O 1
ATOM 1584 N N . MET A 1 195 ? -14.160 1.092 9.278 1.00 98.12 195 MET A N 1
ATOM 1585 C CA . MET A 1 195 ? -15.098 2.077 9.827 1.00 98.12 195 MET A CA 1
ATOM 1586 C C . MET A 1 195 ? -16.415 1.456 10.305 1.00 98.12 195 MET A C 1
ATOM 1588 O O . MET A 1 195 ? -16.987 1.905 11.301 1.00 98.12 195 MET A O 1
ATOM 1592 N N . GLU A 1 196 ? -16.940 0.460 9.593 1.00 98.25 196 GLU A N 1
ATOM 1593 C CA . GLU A 1 196 ? -18.194 -0.189 9.959 1.00 98.25 196 GLU A CA 1
ATOM 1594 C C . GLU A 1 196 ? -18.013 -1.073 11.199 1.00 98.25 196 GLU A C 1
ATOM 1596 O O . GLU A 1 196 ? -18.858 -1.012 12.094 1.00 98.25 196 GLU A O 1
ATOM 1601 N N . ILE A 1 197 ? -16.899 -1.806 11.303 1.00 98.31 197 ILE A N 1
ATOM 1602 C CA . ILE A 1 197 ? -16.538 -2.635 12.466 1.00 98.31 197 ILE A CA 1
ATOM 1603 C C . ILE A 1 197 ? -16.365 -1.789 13.726 1.00 98.31 197 ILE A C 1
ATOM 1605 O O . ILE A 1 197 ? -16.881 -2.148 14.783 1.00 98.31 197 ILE A O 1
ATOM 1609 N N . HIS A 1 198 ? -15.684 -0.648 13.639 1.00 96.94 198 HIS A N 1
ATOM 1610 C CA . HIS A 1 198 ? -15.428 0.198 14.813 1.00 96.94 198 HIS A CA 1
ATOM 1611 C C . HIS A 1 198 ? -16.520 1.244 15.073 1.00 96.94 198 HIS A C 1
ATOM 1613 O O . HIS A 1 198 ? -16.530 1.904 16.112 1.00 96.94 198 HIS A O 1
ATOM 1619 N N . GLY A 1 199 ? -17.470 1.381 14.147 1.00 95.56 199 GLY A N 1
ATOM 1620 C CA . GLY A 1 199 ? -18.576 2.328 14.214 1.00 95.56 199 GLY A CA 1
ATOM 1621 C C . GLY A 1 199 ? -19.931 1.657 14.428 1.00 95.56 199 GLY A C 1
ATOM 1622 O O . GLY A 1 199 ? -20.298 1.279 15.539 1.00 95.56 199 GLY A O 1
ATOM 1623 N N . LYS A 1 200 ? -20.728 1.595 13.355 1.00 94.94 200 LYS A N 1
ATOM 1624 C CA . LYS A 1 200 ? -22.150 1.206 13.405 1.00 94.94 200 LYS A CA 1
ATOM 1625 C C . LYS A 1 200 ? -22.392 -0.298 13.524 1.00 94.94 200 LYS A C 1
ATOM 1627 O O . LYS A 1 200 ? -23.496 -0.677 13.909 1.00 94.94 200 LYS A O 1
ATOM 1632 N N . LYS A 1 201 ? -21.406 -1.129 13.183 1.00 97.50 201 LYS A N 1
ATOM 1633 C CA . LYS A 1 201 ? -21.421 -2.590 13.332 1.00 97.50 201 LYS A CA 1
ATOM 1634 C C . LYS A 1 201 ? -22.616 -3.276 12.666 1.00 97.50 201 LYS A C 1
ATOM 1636 O O . LYS A 1 201 ? -23.139 -4.250 13.199 1.00 97.50 201 LYS A O 1
ATOM 1641 N N . ARG A 1 202 ? -23.090 -2.783 11.513 1.00 98.31 202 ARG A N 1
ATOM 1642 C CA . ARG A 1 202 ? -24.243 -3.384 10.819 1.00 98.31 202 ARG A CA 1
ATOM 1643 C C . ARG A 1 202 ? -23.814 -4.697 10.144 1.00 98.31 202 ARG A C 1
ATOM 1645 O O . ARG A 1 202 ? -23.087 -4.629 9.152 1.00 98.31 202 ARG A O 1
ATOM 1652 N N . PRO A 1 203 ? -24.306 -5.880 10.574 1.00 98.44 203 PRO A N 1
ATOM 1653 C CA . PRO A 1 203 ? -23.766 -7.157 10.094 1.00 98.44 203 PRO A CA 1
ATOM 1654 C C . PRO A 1 203 ? -23.938 -7.384 8.593 1.00 98.44 203 PRO A C 1
ATOM 1656 O O . PRO A 1 203 ? -23.054 -7.930 7.942 1.00 98.44 203 PRO A O 1
ATOM 1659 N N . LYS A 1 204 ? -25.062 -6.932 8.024 1.00 98.44 204 LYS A N 1
ATOM 1660 C CA . LYS A 1 204 ? -25.316 -7.029 6.581 1.00 98.44 204 LYS A CA 1
ATOM 1661 C C . LYS A 1 204 ? -24.292 -6.230 5.765 1.00 98.44 204 LYS A C 1
ATOM 1663 O O . LYS A 1 204 ? -23.757 -6.754 4.799 1.00 98.44 204 LYS A O 1
ATOM 1668 N N . VAL A 1 205 ? -23.989 -5.003 6.194 1.00 98.69 205 VAL A N 1
ATOM 1669 C CA . VAL A 1 205 ? -23.034 -4.114 5.511 1.00 98.69 205 VAL A CA 1
ATOM 1670 C C . VAL A 1 205 ? -21.623 -4.693 5.578 1.00 98.69 205 VAL A C 1
ATOM 1672 O O . VAL A 1 205 ? -20.937 -4.741 4.566 1.00 98.69 205 VAL A O 1
ATOM 1675 N N . ILE A 1 206 ? -21.216 -5.195 6.749 1.00 98.81 206 ILE A N 1
ATOM 1676 C CA . ILE A 1 206 ? -19.908 -5.841 6.931 1.00 98.81 206 ILE A CA 1
ATOM 1677 C C . ILE A 1 206 ? -19.773 -7.048 5.996 1.00 98.81 206 ILE A C 1
ATOM 1679 O O . ILE A 1 206 ? -18.790 -7.146 5.273 1.00 98.81 206 ILE A O 1
ATOM 1683 N N . LYS A 1 207 ? -20.779 -7.931 5.952 1.00 98.56 207 LYS A N 1
ATOM 1684 C CA . LYS A 1 207 ? -20.763 -9.116 5.079 1.00 98.56 207 LYS A CA 1
ATOM 1685 C C . LYS A 1 207 ? -20.694 -8.761 3.590 1.00 98.56 207 LYS A C 1
ATOM 1687 O O . LYS A 1 207 ? -19.982 -9.430 2.852 1.00 98.56 207 LYS A O 1
ATOM 1692 N N . GLU A 1 208 ? -21.410 -7.728 3.149 1.00 98.62 208 GLU A N 1
ATOM 1693 C CA . GLU A 1 208 ? -21.380 -7.274 1.750 1.00 98.62 208 GLU A CA 1
ATOM 1694 C C . GLU A 1 208 ? -20.014 -6.693 1.361 1.00 98.62 208 GLU A C 1
ATOM 1696 O O . GLU A 1 208 ? -19.487 -7.032 0.303 1.00 98.62 208 GLU A O 1
ATOM 1701 N N . LEU A 1 209 ? -19.414 -5.870 2.227 1.00 98.81 209 LEU A N 1
ATOM 1702 C CA . LEU A 1 209 ? -18.084 -5.311 1.986 1.00 98.81 209 LEU A CA 1
ATOM 1703 C C . LEU A 1 209 ? -16.990 -6.389 2.027 1.00 98.81 209 LEU A C 1
ATOM 1705 O O . LEU A 1 209 ? -16.109 -6.385 1.174 1.00 98.81 209 LEU A O 1
ATOM 1709 N N . LEU A 1 210 ? -17.054 -7.324 2.984 1.00 98.75 210 LEU A N 1
ATOM 1710 C CA . LEU A 1 210 ? -16.111 -8.447 3.070 1.00 98.75 210 LEU A CA 1
ATOM 1711 C C . LEU A 1 210 ? -16.191 -9.341 1.837 1.00 98.75 210 LEU A C 1
ATOM 1713 O O . LEU A 1 210 ? -15.156 -9.724 1.305 1.00 98.75 210 LEU A O 1
ATOM 1717 N N . ARG A 1 211 ? -17.406 -9.630 1.354 1.00 98.19 211 ARG A N 1
ATOM 1718 C CA . ARG A 1 211 ? -17.594 -10.379 0.111 1.00 98.19 211 ARG A CA 1
ATOM 1719 C C . ARG A 1 211 ? -16.924 -9.671 -1.061 1.00 98.19 211 ARG A C 1
ATOM 1721 O O . ARG A 1 211 ? -16.156 -10.300 -1.771 1.00 98.19 211 ARG A O 1
ATOM 1728 N N . TRP A 1 212 ? -17.152 -8.363 -1.213 1.00 97.75 212 TRP A N 1
ATOM 1729 C CA . TRP A 1 212 ? -16.475 -7.584 -2.251 1.00 97.75 212 TRP A CA 1
ATOM 1730 C C . TRP A 1 212 ? -14.952 -7.683 -2.123 1.00 97.75 212 TRP A C 1
ATOM 1732 O O . TRP A 1 212 ? -14.276 -7.921 -3.118 1.00 97.75 212 TRP A O 1
ATOM 1742 N N . LEU A 1 213 ? -14.411 -7.533 -0.910 1.00 98.06 213 LEU A N 1
ATOM 1743 C CA . LEU A 1 213 ? -12.969 -7.576 -0.680 1.00 98.06 213 LEU A CA 1
ATOM 1744 C C . LEU A 1 213 ? -12.377 -8.936 -1.074 1.00 98.06 213 LEU A C 1
ATOM 1746 O O . LEU A 1 213 ? -11.379 -8.974 -1.783 1.00 98.06 213 LEU A O 1
ATOM 1750 N N . ILE A 1 214 ? -13.009 -10.039 -0.670 1.00 96.44 214 ILE A N 1
ATOM 1751 C CA . ILE A 1 214 ? -12.566 -11.397 -1.012 1.00 96.44 214 ILE A CA 1
ATOM 1752 C C . ILE A 1 214 ? -12.684 -11.669 -2.518 1.00 96.44 214 ILE A C 1
ATOM 1754 O O . ILE A 1 214 ? -11.723 -12.150 -3.115 1.0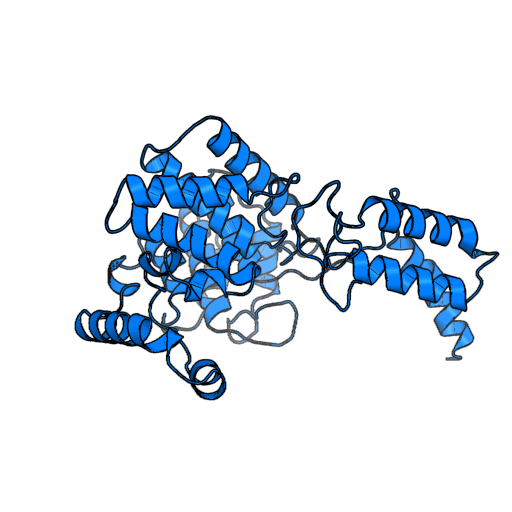0 96.44 214 ILE A O 1
ATOM 1758 N N . ASP A 1 215 ? -13.807 -11.300 -3.142 1.00 94.38 215 ASP A N 1
ATOM 1759 C CA . ASP A 1 215 ? -14.053 -11.510 -4.577 1.00 94.38 215 ASP A CA 1
ATOM 1760 C C . ASP A 1 215 ? -13.068 -10.712 -5.465 1.00 94.38 215 ASP A C 1
ATOM 1762 O O . ASP A 1 215 ? -12.831 -11.079 -6.614 1.00 94.38 215 ASP A O 1
ATOM 1766 N N . ASN A 1 216 ? -12.478 -9.629 -4.940 1.00 93.44 216 ASN A N 1
ATOM 1767 C CA . ASN A 1 216 ? -11.525 -8.759 -5.645 1.00 93.44 216 ASN A CA 1
ATOM 1768 C C . ASN A 1 216 ? -10.058 -8.981 -5.224 1.00 93.44 216 ASN A C 1
ATOM 1770 O O . ASN A 1 216 ? -9.197 -8.142 -5.502 1.00 93.44 216 ASN A O 1
ATOM 1774 N N . ARG A 1 217 ? -9.758 -10.090 -4.542 1.00 94.12 217 ARG A N 1
ATOM 1775 C CA . ARG A 1 217 ? -8.383 -10.498 -4.232 1.00 94.12 217 ARG A CA 1
ATOM 1776 C C . ARG A 1 217 ? -7.697 -11.056 -5.483 1.00 94.12 217 ARG A C 1
ATOM 1778 O O . ARG A 1 217 ? -8.263 -11.883 -6.197 1.00 94.12 217 ARG A O 1
ATOM 1785 N N . CYS A 1 218 ? -6.468 -10.623 -5.745 1.00 91.62 218 CYS A N 1
ATOM 1786 C CA . CYS A 1 218 ? -5.644 -11.147 -6.830 1.00 91.62 218 CYS A CA 1
ATOM 1787 C C . CYS A 1 218 ? -5.152 -12.568 -6.503 1.00 91.62 218 CYS A C 1
ATOM 1789 O O . CYS A 1 218 ? -5.033 -12.953 -5.340 1.00 91.62 218 CYS A O 1
ATOM 1791 N N . LYS A 1 219 ? -4.823 -13.363 -7.531 1.00 89.12 219 LYS A N 1
ATOM 1792 C CA . LYS A 1 219 ? -4.345 -14.749 -7.350 1.00 89.12 219 LYS A CA 1
ATOM 1793 C C . LYS A 1 219 ? -3.030 -14.860 -6.576 1.00 89.12 219 LYS A C 1
ATOM 1795 O O . LYS A 1 219 ? -2.757 -15.907 -6.000 1.00 89.12 219 LYS A O 1
ATOM 1800 N N . ASP A 1 220 ? -2.227 -13.801 -6.573 1.00 89.75 220 ASP A N 1
ATOM 1801 C CA . ASP A 1 220 ? -0.985 -13.695 -5.804 1.00 89.75 220 ASP A CA 1
ATOM 1802 C C . ASP A 1 220 ? -1.215 -13.295 -4.332 1.00 89.75 220 ASP A C 1
ATOM 1804 O O . ASP A 1 220 ? -0.254 -13.153 -3.578 1.00 89.75 220 ASP A O 1
ATOM 1808 N N . GLY A 1 221 ? -2.477 -13.119 -3.921 1.00 93.50 221 GLY A N 1
ATOM 1809 C CA . GLY A 1 221 ? -2.877 -12.728 -2.571 1.00 93.50 221 GLY A CA 1
ATOM 1810 C C . GLY A 1 221 ? -3.016 -11.222 -2.354 1.00 93.50 221 GLY A C 1
ATOM 1811 O O . GLY A 1 221 ? -3.514 -10.817 -1.305 1.00 93.50 221 GLY A O 1
ATOM 1812 N N . SER A 1 222 ? -2.602 -10.393 -3.313 1.00 94.19 222 SER A N 1
ATOM 1813 C CA . SER A 1 222 ? -2.650 -8.934 -3.188 1.00 94.19 222 SER A CA 1
ATOM 1814 C C . SER A 1 222 ? -4.036 -8.349 -3.466 1.00 94.19 222 SER A C 1
ATOM 1816 O O . SER A 1 222 ? -4.947 -9.025 -3.951 1.00 94.19 222 SER A O 1
ATOM 1818 N N . TRP A 1 223 ? -4.186 -7.050 -3.201 1.00 94.19 223 TRP A N 1
ATOM 1819 C CA . TRP A 1 223 ? -5.293 -6.252 -3.722 1.00 94.19 223 TRP A CA 1
ATOM 1820 C C . TRP A 1 223 ? -4.749 -5.154 -4.613 1.00 94.19 223 TRP A C 1
ATOM 1822 O O . TRP A 1 223 ? -3.984 -4.295 -4.170 1.00 94.19 223 TRP A O 1
ATOM 1832 N N . PHE A 1 224 ? -5.169 -5.193 -5.877 1.00 91.50 224 PHE A N 1
ATOM 1833 C CA . PHE A 1 224 ? -4.753 -4.245 -6.910 1.00 91.50 224 PHE A CA 1
ATOM 1834 C C . PHE A 1 224 ? -3.225 -4.174 -7.116 1.00 91.50 224 PHE A C 1
ATOM 1836 O O . PHE A 1 224 ? -2.742 -3.232 -7.726 1.00 91.50 224 PHE A O 1
ATOM 1843 N N . ARG A 1 225 ? -2.453 -5.140 -6.588 1.00 91.19 225 ARG A N 1
ATOM 1844 C CA . ARG A 1 225 ? -0.977 -5.151 -6.591 1.00 91.19 225 ARG A CA 1
ATOM 1845 C C . ARG A 1 225 ? -0.316 -3.866 -6.084 1.00 91.19 225 ARG A C 1
ATOM 1847 O O . ARG A 1 225 ? 0.805 -3.543 -6.470 1.00 91.19 225 ARG A O 1
ATOM 1854 N N . VAL A 1 226 ? -0.980 -3.177 -5.156 1.00 92.31 226 VAL A N 1
ATOM 1855 C CA . VAL A 1 226 ? -0.476 -1.968 -4.493 1.00 92.31 226 VAL A CA 1
ATOM 1856 C C . VAL A 1 226 ? -0.328 -2.229 -2.993 1.00 92.31 226 VAL A C 1
ATOM 1858 O O . VAL A 1 226 ? -1.229 -2.766 -2.345 1.00 92.31 226 VAL A O 1
ATOM 1861 N N . GLY A 1 227 ? 0.817 -1.847 -2.436 1.00 94.19 227 GLY A N 1
ATOM 1862 C CA . GLY A 1 227 ? 1.262 -2.049 -1.063 1.00 94.19 227 GLY A CA 1
ATOM 1863 C C . GLY A 1 227 ? 0.303 -1.467 -0.047 1.00 94.19 227 GLY A C 1
ATOM 1864 O O . GLY A 1 227 ? -0.203 -2.204 0.798 1.00 94.19 227 GLY A O 1
ATOM 1865 N N . LEU A 1 228 ? -0.028 -0.178 -0.153 1.00 95.38 228 LEU A N 1
ATOM 1866 C CA . LEU A 1 228 ? -0.956 0.445 0.790 1.00 95.38 228 LEU A CA 1
ATOM 1867 C C . LEU A 1 228 ? -2.368 -0.161 0.710 1.00 95.38 228 LEU A C 1
ATOM 1869 O O . LEU A 1 228 ? -3.005 -0.380 1.741 1.00 95.38 228 LEU A O 1
ATOM 1873 N N . ILE A 1 229 ? -2.849 -0.474 -0.496 1.00 96.50 229 ILE A N 1
ATOM 1874 C CA . ILE A 1 229 ? -4.165 -1.094 -0.721 1.00 96.50 229 ILE A CA 1
ATOM 1875 C C . ILE A 1 229 ? -4.214 -2.503 -0.119 1.00 96.50 229 ILE A C 1
ATOM 1877 O O . ILE A 1 229 ? -5.154 -2.848 0.604 1.00 96.50 229 ILE A O 1
ATOM 1881 N N . THR A 1 230 ? -3.186 -3.310 -0.375 1.00 97.75 230 THR A N 1
ATOM 1882 C CA . THR A 1 230 ? -3.054 -4.664 0.173 1.00 97.75 230 THR A CA 1
ATOM 1883 C C . THR A 1 230 ? -2.946 -4.612 1.692 1.00 97.75 230 THR A C 1
ATOM 1885 O O . THR A 1 230 ? -3.634 -5.360 2.383 1.00 97.75 230 THR A O 1
ATOM 1888 N N . ALA A 1 231 ? -2.177 -3.667 2.233 1.00 98.31 231 ALA A N 1
ATOM 1889 C CA . ALA A 1 231 ? -2.049 -3.480 3.668 1.00 98.31 231 ALA A CA 1
ATOM 1890 C C . ALA A 1 231 ? -3.383 -3.100 4.331 1.00 98.31 231 ALA A C 1
ATOM 1892 O O . ALA A 1 231 ? -3.788 -3.733 5.306 1.00 98.31 231 ALA A O 1
ATOM 1893 N N . LEU A 1 232 ? -4.118 -2.129 3.780 1.00 98.56 232 LEU A N 1
ATOM 1894 C CA . LEU A 1 232 ? -5.456 -1.777 4.270 1.00 98.56 232 LEU A CA 1
ATOM 1895 C C . LEU A 1 232 ? -6.415 -2.974 4.218 1.00 98.56 232 LEU A C 1
ATOM 1897 O O . LEU A 1 232 ? -7.213 -3.158 5.137 1.00 98.56 232 LEU A O 1
ATOM 1901 N N . SER A 1 233 ? -6.321 -3.796 3.174 1.00 98.69 233 SER A N 1
ATOM 1902 C CA . SER A 1 233 ? -7.138 -5.002 3.008 1.00 98.69 233 SER A CA 1
ATOM 1903 C C . SER A 1 233 ? -6.835 -6.050 4.075 1.00 98.69 233 SER A C 1
ATOM 1905 O O . SER A 1 233 ? -7.754 -6.512 4.749 1.00 98.69 233 SER A O 1
ATOM 1907 N N . VAL A 1 234 ? -5.557 -6.346 4.320 1.00 98.81 234 VAL A N 1
ATOM 1908 C CA . VAL A 1 234 ? -5.126 -7.246 5.401 1.00 98.81 234 VAL A CA 1
ATOM 1909 C C . VAL A 1 234 ? -5.575 -6.715 6.767 1.00 98.81 234 VAL A C 1
ATOM 1911 O O . VAL A 1 234 ? -6.174 -7.454 7.543 1.00 98.81 234 VAL A O 1
ATOM 1914 N N . MET A 1 235 ? -5.385 -5.421 7.041 1.00 98.75 235 MET A N 1
ATOM 1915 C CA . MET A 1 235 ? -5.855 -4.773 8.273 1.00 98.75 235 MET A CA 1
ATOM 1916 C C . MET A 1 235 ? -7.375 -4.898 8.463 1.00 98.75 235 MET A C 1
ATOM 1918 O O . MET A 1 235 ? -7.846 -5.191 9.561 1.00 98.75 235 MET A O 1
ATOM 1922 N N . ALA A 1 236 ? -8.155 -4.701 7.397 1.00 98.81 236 ALA A N 1
ATOM 1923 C CA . ALA A 1 236 ? -9.608 -4.834 7.431 1.00 98.81 236 ALA A CA 1
ATOM 1924 C C . ALA A 1 236 ? -10.061 -6.273 7.722 1.00 98.81 236 ALA A C 1
ATOM 1926 O O . ALA A 1 236 ? -11.011 -6.472 8.482 1.00 98.81 236 ALA A O 1
ATOM 1927 N N . LEU A 1 237 ? -9.378 -7.268 7.149 1.00 98.81 237 LEU A N 1
ATOM 1928 C CA . LEU A 1 237 ? -9.645 -8.682 7.413 1.00 98.81 237 LEU A CA 1
ATOM 1929 C C . LEU A 1 237 ? -9.276 -9.065 8.852 1.00 98.81 237 LEU A C 1
ATOM 1931 O O . LEU A 1 237 ? -10.069 -9.728 9.516 1.00 98.81 237 LEU A O 1
ATOM 1935 N N . ILE A 1 238 ? -8.143 -8.586 9.377 1.00 98.62 238 ILE A N 1
ATOM 1936 C CA . ILE A 1 238 ? -7.763 -8.807 10.781 1.00 98.62 238 ILE A CA 1
ATOM 1937 C C . ILE A 1 238 ? -8.808 -8.197 11.730 1.00 98.62 238 ILE A C 1
ATOM 1939 O O . ILE A 1 238 ? -9.254 -8.857 12.673 1.00 98.62 238 ILE A O 1
ATOM 1943 N N . ASP A 1 239 ? -9.246 -6.959 11.474 1.00 98.56 239 ASP A N 1
ATOM 1944 C CA . ASP A 1 239 ? -10.298 -6.306 12.262 1.00 98.56 239 ASP A CA 1
ATOM 1945 C C . ASP A 1 239 ? -11.611 -7.109 12.209 1.00 98.56 239 ASP A C 1
ATOM 1947 O O . ASP A 1 239 ? -12.285 -7.280 13.230 1.00 98.56 239 ASP A O 1
ATOM 1951 N N . ALA A 1 240 ? -11.970 -7.642 11.037 1.00 98.62 240 ALA A N 1
ATOM 1952 C CA . ALA A 1 240 ? -13.165 -8.462 10.851 1.00 98.62 240 ALA A CA 1
ATOM 1953 C C . ALA A 1 240 ? -13.074 -9.799 11.596 1.00 98.62 240 ALA A C 1
ATOM 1955 O O . ALA A 1 240 ? -14.035 -10.191 12.268 1.00 98.62 240 ALA A O 1
ATOM 1956 N N . GLN A 1 241 ? -11.919 -10.465 11.537 1.00 98.06 241 GLN A N 1
ATOM 1957 C CA . GLN A 1 241 ? -11.646 -11.696 12.272 1.00 98.06 241 GLN A CA 1
ATOM 1958 C C . GLN A 1 241 ? -11.795 -11.468 13.780 1.00 98.06 241 GLN A C 1
ATOM 1960 O O . GLN A 1 241 ? -12.555 -12.183 14.435 1.00 98.06 241 GLN A O 1
ATOM 1965 N N . LYS A 1 242 ? -11.170 -10.411 14.318 1.00 97.38 242 LYS A N 1
ATOM 1966 C CA . LYS A 1 242 ? -11.290 -10.008 15.733 1.00 97.38 242 LYS A CA 1
ATOM 1967 C C . LYS A 1 242 ? -12.727 -9.659 16.132 1.00 97.38 242 LYS A C 1
ATOM 1969 O O . LYS A 1 242 ? -13.116 -9.868 17.278 1.00 97.38 242 LYS A O 1
ATOM 1974 N N . ALA A 1 243 ? -13.528 -9.151 15.196 1.00 98.00 243 ALA A N 1
ATOM 1975 C CA . ALA A 1 243 ? -14.941 -8.842 15.403 1.00 98.00 243 ALA A CA 1
ATOM 1976 C C . ALA A 1 243 ? -15.884 -10.057 15.259 1.00 98.00 243 ALA A C 1
ATOM 1978 O O . ALA A 1 243 ? -17.101 -9.887 15.357 1.00 98.00 243 ALA A O 1
ATOM 1979 N N . GLY A 1 244 ? -15.353 -11.266 15.036 1.00 98.12 244 GLY A N 1
ATOM 1980 C CA . GLY A 1 244 ? -16.131 -12.506 14.956 1.00 98.12 244 GLY A CA 1
ATOM 1981 C C . GLY A 1 244 ? -16.664 -12.849 13.561 1.00 98.12 244 GLY A C 1
ATOM 1982 O O . GLY A 1 244 ? -17.590 -13.648 13.451 1.00 98.12 244 GLY A O 1
ATOM 1983 N N . TYR A 1 245 ? -16.105 -12.258 12.500 1.00 98.06 245 TYR A N 1
ATOM 1984 C CA . TYR A 1 245 ? -16.434 -12.585 11.102 1.00 98.06 245 TYR A CA 1
ATOM 1985 C C . TYR A 1 245 ? -15.414 -13.528 10.442 1.00 98.06 245 TYR A C 1
ATOM 1987 O O . TYR A 1 245 ? -15.485 -13.743 9.234 1.00 98.06 245 TYR A O 1
ATOM 1995 N N . GLY A 1 246 ? -14.470 -14.070 11.218 1.00 95.38 246 GLY A N 1
ATOM 1996 C CA . GLY A 1 246 ? -13.416 -14.955 10.723 1.00 95.38 246 GLY A CA 1
ATOM 1997 C C . GLY A 1 246 ? -13.946 -16.254 10.111 1.00 95.38 246 GLY A C 1
ATOM 1998 O O . GLY A 1 246 ? -14.946 -16.809 10.567 1.00 95.38 246 GLY A O 1
ATOM 1999 N N . ASN A 1 247 ? -13.253 -16.725 9.077 1.00 95.56 247 ASN A N 1
ATOM 2000 C CA . ASN A 1 247 ? -13.418 -18.034 8.448 1.00 95.56 247 ASN A CA 1
ATOM 2001 C C . ASN A 1 247 ? -12.097 -18.449 7.768 1.00 95.56 247 ASN A C 1
ATOM 2003 O O . ASN A 1 247 ? -11.189 -17.626 7.642 1.00 95.56 247 ASN A O 1
ATOM 2007 N N . ASP A 1 248 ? -12.006 -19.700 7.315 1.00 96.75 248 ASP A N 1
ATOM 2008 C CA . ASP A 1 248 ? -10.776 -20.263 6.735 1.00 96.75 248 ASP A CA 1
ATOM 2009 C C . ASP A 1 248 ? -10.283 -19.492 5.496 1.00 96.75 248 ASP A C 1
ATOM 2011 O O . ASP A 1 248 ? -9.082 -19.308 5.303 1.00 96.75 248 ASP A O 1
ATOM 2015 N N . ASP A 1 249 ? -11.199 -18.997 4.658 1.00 94.88 249 ASP A N 1
ATOM 2016 C CA . ASP A 1 249 ? -10.838 -18.220 3.464 1.00 94.88 249 ASP A CA 1
ATOM 2017 C C . ASP A 1 249 ? -10.259 -16.842 3.829 1.00 94.88 249 ASP A C 1
ATOM 2019 O O . ASP A 1 249 ? -9.298 -16.379 3.218 1.00 94.88 249 ASP A O 1
ATOM 2023 N N . MET A 1 250 ? -10.779 -16.210 4.883 1.00 97.69 250 MET A N 1
ATOM 2024 C CA . MET A 1 250 ? -10.237 -14.970 5.437 1.00 97.69 250 MET A CA 1
ATOM 2025 C C . MET A 1 250 ? -8.849 -15.183 6.045 1.00 97.69 250 MET A C 1
ATOM 2027 O O . MET A 1 250 ? -7.964 -14.361 5.818 1.00 97.69 250 MET A O 1
ATOM 2031 N N . GLU A 1 251 ? -8.641 -16.272 6.787 1.00 97.38 251 GLU A N 1
ATOM 2032 C CA . GLU A 1 251 ? -7.326 -16.613 7.342 1.00 97.38 251 GLU A CA 1
ATOM 2033 C C . GLU A 1 251 ? -6.300 -16.820 6.222 1.00 97.38 251 GLU A C 1
ATOM 2035 O O . GLU A 1 251 ? -5.211 -16.237 6.247 1.00 97.38 251 GLU A O 1
ATOM 2040 N N . LYS A 1 252 ? -6.690 -17.552 5.173 1.00 97.88 252 LYS A N 1
ATOM 2041 C CA . LYS A 1 252 ? -5.886 -17.709 3.961 1.00 97.88 252 LYS A CA 1
ATOM 2042 C C . LYS A 1 252 ? -5.595 -16.363 3.288 1.00 97.88 252 LYS A C 1
ATOM 2044 O O . LYS A 1 252 ? -4.455 -16.113 2.903 1.00 97.88 252 LYS A O 1
ATOM 2049 N N . ALA A 1 253 ? -6.589 -15.483 3.173 1.00 98.12 253 ALA A N 1
ATOM 2050 C CA . ALA A 1 253 ? -6.427 -14.162 2.571 1.00 98.12 253 ALA A CA 1
ATOM 2051 C C . ALA A 1 253 ? -5.479 -13.250 3.357 1.00 98.12 253 ALA A C 1
ATOM 2053 O O . ALA A 1 253 ? -4.668 -12.551 2.748 1.00 98.12 253 ALA A O 1
ATOM 2054 N N . ILE A 1 254 ? -5.524 -13.292 4.689 1.00 98.69 254 ILE A N 1
ATOM 2055 C CA . ILE A 1 254 ? -4.573 -12.580 5.552 1.00 98.69 254 ILE A CA 1
ATOM 2056 C C . ILE A 1 254 ? -3.156 -13.118 5.335 1.00 98.69 254 ILE A C 1
ATOM 2058 O O . ILE A 1 254 ? -2.228 -12.331 5.145 1.00 98.69 254 ILE A O 1
ATOM 2062 N N . TYR A 1 255 ? -2.988 -14.444 5.326 1.00 98.50 255 TYR A N 1
ATOM 2063 C CA . TYR A 1 255 ? -1.687 -15.079 5.120 1.00 98.50 255 TYR A CA 1
ATOM 2064 C C . TYR A 1 255 ? -1.077 -14.723 3.757 1.00 98.50 255 TYR A C 1
ATOM 2066 O O . TYR A 1 255 ? 0.065 -14.267 3.693 1.00 98.50 255 TYR A O 1
ATOM 2074 N N . GLU A 1 256 ? -1.835 -14.895 2.671 1.00 97.56 256 GLU A N 1
ATOM 2075 C CA . GLU A 1 256 ? -1.356 -14.634 1.310 1.00 97.56 256 GLU A CA 1
ATOM 2076 C C . GLU A 1 256 ? -1.075 -13.141 1.087 1.00 97.56 256 GLU A C 1
ATOM 2078 O O . GLU A 1 256 ? -0.021 -12.795 0.555 1.00 97.56 256 GLU A O 1
ATOM 2083 N N . GLY A 1 257 ? -1.946 -12.253 1.580 1.00 97.75 257 GLY A N 1
ATOM 2084 C CA . GLY A 1 257 ? -1.726 -10.807 1.514 1.00 97.75 257 GLY A CA 1
ATOM 2085 C C . GLY A 1 257 ? -0.487 -10.361 2.293 1.00 97.75 257 GLY A C 1
ATOM 2086 O O . GLY A 1 257 ? 0.315 -9.580 1.785 1.00 97.75 257 GLY A O 1
ATOM 2087 N N . ASN A 1 258 ? -0.269 -10.894 3.500 1.00 98.19 258 ASN A N 1
ATOM 2088 C CA . ASN A 1 258 ? 0.942 -10.608 4.272 1.00 98.19 258 ASN A CA 1
ATOM 2089 C C . ASN A 1 258 ? 2.207 -11.135 3.580 1.00 98.19 258 ASN A C 1
ATOM 2091 O O . ASN A 1 258 ? 3.211 -10.429 3.517 1.00 98.19 258 ASN A O 1
ATOM 2095 N N . LYS A 1 259 ? 2.157 -12.352 3.027 1.00 97.38 259 LYS A N 1
ATOM 2096 C CA . LYS A 1 259 ? 3.269 -12.923 2.258 1.00 97.38 259 LYS A CA 1
ATOM 2097 C C . LYS A 1 259 ? 3.616 -12.053 1.048 1.00 97.38 259 LYS A C 1
ATOM 2099 O O . LYS A 1 259 ? 4.789 -11.830 0.770 1.00 97.38 259 LYS A O 1
ATOM 2104 N N . TRP A 1 260 ? 2.610 -11.522 0.359 1.00 95.56 260 TRP A N 1
ATOM 2105 C CA . TRP A 1 260 ? 2.823 -10.591 -0.744 1.00 95.56 260 TRP A CA 1
ATOM 2106 C C . TRP A 1 260 ? 3.463 -9.274 -0.277 1.00 95.56 260 TRP A C 1
ATOM 2108 O O . TRP A 1 260 ? 4.423 -8.813 -0.887 1.00 95.56 260 TRP A O 1
ATOM 2118 N N . LEU A 1 261 ? 3.015 -8.707 0.851 1.00 96.25 261 LEU A N 1
ATOM 2119 C CA . LEU A 1 261 ? 3.626 -7.503 1.434 1.00 96.25 261 LEU A CA 1
ATOM 2120 C C . LEU A 1 261 ? 5.091 -7.718 1.841 1.00 96.25 261 LEU A C 1
ATOM 2122 O O . LEU A 1 261 ? 5.905 -6.818 1.668 1.00 96.25 261 LEU A O 1
ATOM 2126 N N . GLN A 1 262 ? 5.449 -8.903 2.341 1.00 95.25 262 GLN A N 1
ATOM 2127 C CA . GLN A 1 262 ? 6.844 -9.250 2.644 1.00 95.25 262 GLN A CA 1
ATOM 2128 C C . GLN A 1 262 ? 7.727 -9.227 1.388 1.00 95.25 262 GLN A C 1
ATOM 2130 O O . GLN A 1 262 ? 8.881 -8.810 1.463 1.00 95.25 262 GLN A O 1
ATOM 2135 N N . ASN A 1 263 ? 7.181 -9.580 0.221 1.00 92.44 263 ASN A N 1
ATOM 2136 C CA . ASN A 1 263 ? 7.915 -9.510 -1.044 1.00 92.44 263 ASN A CA 1
ATOM 2137 C C . ASN A 1 263 ? 8.150 -8.072 -1.529 1.00 92.44 263 ASN A C 1
ATOM 2139 O O . ASN A 1 263 ? 9.007 -7.870 -2.385 1.00 92.44 263 ASN A O 1
ATOM 2143 N N . LEU A 1 264 ? 7.449 -7.067 -0.987 1.00 92.19 264 LEU A N 1
ATOM 2144 C CA . LEU A 1 264 ? 7.704 -5.656 -1.304 1.00 92.19 264 LEU A CA 1
ATOM 2145 C C . LEU A 1 264 ? 8.984 -5.118 -0.670 1.00 92.19 264 LEU A C 1
ATOM 2147 O O . LEU A 1 264 ? 9.383 -4.000 -1.001 1.00 92.19 264 LEU A O 1
ATOM 2151 N N . ARG A 1 265 ? 9.613 -5.870 0.241 1.00 92.56 265 ARG A N 1
ATOM 215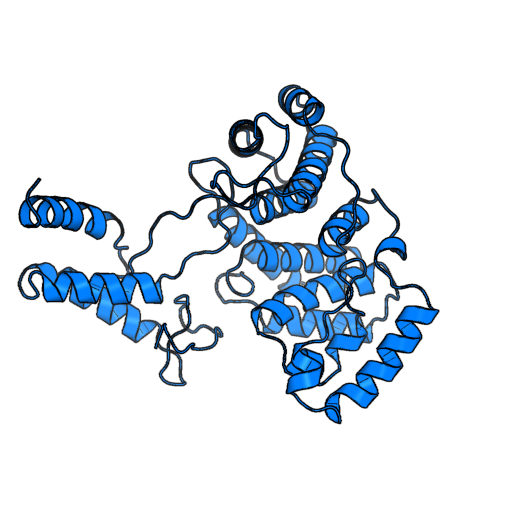2 C CA . ARG A 1 265 ? 10.854 -5.454 0.891 1.00 92.56 265 ARG A CA 1
ATOM 2153 C C . ARG A 1 265 ? 11.955 -5.223 -0.138 1.00 92.56 265 ARG A C 1
ATOM 2155 O O . ARG A 1 265 ? 12.182 -6.058 -1.015 1.00 92.56 265 ARG A O 1
ATOM 2162 N N . SER A 1 266 ? 12.612 -4.074 -0.039 1.00 89.75 266 SER A N 1
ATOM 2163 C CA . SER A 1 266 ? 13.761 -3.693 -0.864 1.00 89.75 266 SER A CA 1
ATOM 2164 C C . SER A 1 266 ? 15.062 -3.780 -0.071 1.00 89.75 266 SER A C 1
ATOM 2166 O O . SER A 1 266 ? 15.063 -3.832 1.159 1.00 89.75 266 SER A O 1
ATOM 2168 N N . SER A 1 267 ? 16.185 -3.749 -0.789 1.00 89.31 267 SER A N 1
ATOM 2169 C CA . SER A 1 267 ? 17.543 -3.777 -0.226 1.00 89.31 267 SER A CA 1
ATOM 2170 C C . SER A 1 267 ? 17.877 -2.574 0.672 1.00 89.31 267 SER A C 1
ATOM 2172 O O . SER A 1 267 ? 18.829 -2.625 1.449 1.00 89.31 267 SER A O 1
ATOM 2174 N N . ASP A 1 268 ? 17.091 -1.496 0.601 1.00 89.94 268 ASP A N 1
ATOM 2175 C CA . ASP A 1 268 ? 17.186 -0.332 1.487 1.00 89.94 268 ASP A CA 1
ATOM 2176 C C . ASP A 1 268 ? 16.459 -0.513 2.836 1.00 89.94 268 ASP A C 1
ATOM 2178 O O . ASP A 1 268 ? 16.518 0.383 3.682 1.00 89.94 268 ASP A O 1
ATOM 2182 N N . GLY A 1 269 ? 15.803 -1.661 3.044 1.00 92.25 269 GLY A N 1
ATOM 2183 C CA . GLY A 1 269 ? 15.060 -2.017 4.253 1.00 92.25 269 GLY A CA 1
ATOM 2184 C C . GLY A 1 269 ? 13.594 -1.574 4.261 1.00 92.25 269 GLY A C 1
ATOM 2185 O O . GLY A 1 269 ? 12.834 -2.010 5.126 1.00 92.25 269 GLY A O 1
ATOM 2186 N N . GLY A 1 270 ? 13.165 -0.743 3.308 1.00 94.25 270 GLY A N 1
ATOM 2187 C CA . GLY A 1 270 ? 11.775 -0.308 3.182 1.00 94.25 270 GLY A CA 1
ATOM 2188 C C . GLY A 1 270 ? 10.923 -1.251 2.329 1.00 94.25 270 GLY A C 1
ATOM 2189 O O . GLY A 1 270 ? 11.340 -2.355 1.978 1.00 94.25 270 GLY A O 1
ATOM 2190 N N . CYS A 1 271 ? 9.704 -0.815 2.009 1.00 94.50 271 CYS A N 1
ATOM 2191 C CA . CYS A 1 271 ? 8.778 -1.494 1.102 1.00 94.50 271 CYS A CA 1
ATOM 2192 C C . CYS A 1 271 ? 8.473 -0.638 -0.134 1.00 94.50 271 CYS A C 1
ATOM 2194 O O . CYS A 1 271 ? 8.200 0.560 -0.017 1.00 94.50 271 CYS A O 1
ATOM 2196 N N . ARG A 1 272 ? 8.433 -1.269 -1.309 1.00 91.00 272 ARG A N 1
ATOM 2197 C CA . ARG A 1 272 ? 7.953 -0.670 -2.568 1.00 91.00 272 ARG A CA 1
ATOM 2198 C C . ARG A 1 272 ? 6.444 -0.416 -2.519 1.00 91.00 272 ARG A C 1
ATOM 2200 O O . ARG A 1 272 ? 5.728 -1.080 -1.774 1.00 91.00 272 ARG A O 1
ATOM 2207 N N . GLU A 1 273 ? 5.947 0.529 -3.319 1.00 86.81 273 GLU A N 1
ATOM 2208 C CA . GLU A 1 273 ? 4.500 0.808 -3.392 1.00 86.81 273 GLU A CA 1
ATOM 2209 C C . GLU A 1 273 ? 3.738 -0.227 -4.216 1.00 86.81 273 GLU A C 1
ATOM 2211 O O . GLU A 1 273 ? 2.579 -0.486 -3.933 1.00 86.81 273 GLU A O 1
ATOM 2216 N N . ALA A 1 274 ? 4.349 -0.846 -5.216 1.00 82.25 274 ALA A N 1
ATOM 2217 C CA . ALA A 1 274 ? 3.702 -1.858 -6.040 1.00 82.25 274 ALA A CA 1
ATOM 2218 C C . ALA A 1 274 ? 4.748 -2.830 -6.584 1.00 82.25 274 ALA A C 1
ATOM 2220 O O . ALA A 1 274 ? 5.937 -2.506 -6.614 1.00 82.25 274 ALA A O 1
ATOM 2221 N N . ILE A 1 275 ? 4.294 -4.001 -7.037 1.00 64.88 275 ILE A N 1
ATOM 2222 C CA . ILE A 1 275 ? 5.114 -4.905 -7.855 1.00 64.88 275 ILE A CA 1
ATOM 2223 C C . ILE A 1 275 ? 4.881 -4.527 -9.322 1.00 64.88 275 ILE A C 1
ATOM 2225 O O . ILE A 1 275 ? 4.111 -5.191 -10.015 1.00 64.88 275 ILE A O 1
ATOM 2229 N N . ASN A 1 276 ? 5.499 -3.393 -9.668 1.00 72.25 276 ASN A N 1
ATOM 2230 C CA . ASN A 1 276 ? 5.959 -2.870 -10.958 1.00 72.25 276 ASN A CA 1
ATOM 2231 C C . ASN A 1 276 ? 5.018 -2.828 -12.180 1.00 72.25 276 ASN A C 1
ATOM 2233 O O . ASN A 1 276 ? 4.080 -3.611 -12.330 1.00 72.25 276 ASN A O 1
ATOM 2237 N N . LEU A 1 277 ? 5.351 -1.896 -13.085 1.00 82.94 277 LEU A N 1
ATOM 2238 C CA . LEU A 1 277 ? 4.758 -1.687 -14.411 1.00 82.94 277 LEU A CA 1
ATOM 2239 C C . LEU A 1 277 ? 5.326 -2.697 -15.426 1.00 82.94 277 LEU A C 1
ATOM 2241 O O . LEU A 1 277 ? 5.853 -2.328 -16.472 1.00 82.94 277 LEU A O 1
ATOM 2245 N N . ASN A 1 278 ? 5.341 -3.982 -15.071 1.00 89.44 278 ASN A N 1
ATOM 2246 C CA . ASN A 1 278 ? 6.137 -4.970 -15.800 1.00 89.44 278 ASN A CA 1
ATOM 2247 C C . ASN A 1 278 ? 5.607 -5.268 -17.212 1.00 89.44 278 ASN A C 1
ATOM 2249 O O . ASN A 1 278 ? 6.374 -5.756 -18.041 1.00 89.44 278 ASN A O 1
ATOM 2253 N N . VAL A 1 279 ? 4.351 -4.936 -17.531 1.00 92.69 279 VAL A N 1
ATOM 2254 C CA . VAL A 1 279 ? 3.875 -4.960 -18.922 1.00 92.69 279 VAL A CA 1
ATOM 2255 C C . VAL A 1 279 ? 4.558 -3.858 -19.722 1.00 92.69 279 VAL A C 1
ATOM 2257 O O . VAL A 1 279 ? 5.282 -4.168 -20.672 1.00 92.69 279 VAL A O 1
ATOM 2260 N N . TRP A 1 280 ? 4.419 -2.607 -19.284 1.00 91.94 280 TRP A N 1
ATOM 2261 C CA . TRP A 1 280 ? 5.107 -1.453 -19.856 1.00 91.94 280 TRP A CA 1
ATOM 2262 C C . TRP A 1 280 ? 6.625 -1.663 -20.001 1.00 91.94 280 TRP A C 1
ATOM 2264 O O . TRP A 1 280 ? 7.183 -1.493 -21.090 1.00 91.94 280 TRP A O 1
ATOM 2274 N N . ASP A 1 281 ? 7.302 -2.104 -18.934 1.00 93.06 281 ASP A N 1
ATOM 2275 C CA . ASP A 1 281 ? 8.750 -2.350 -18.929 1.00 93.06 281 ASP A CA 1
ATOM 2276 C C . ASP A 1 281 ? 9.141 -3.424 -19.954 1.00 93.06 281 ASP A C 1
ATOM 2278 O O . ASP A 1 281 ? 10.116 -3.264 -20.697 1.00 93.06 281 ASP A O 1
ATOM 2282 N N . THR A 1 282 ? 8.369 -4.512 -20.036 1.00 95.56 282 THR A N 1
ATOM 2283 C CA . THR A 1 282 ? 8.614 -5.613 -20.979 1.00 95.56 282 THR A CA 1
ATOM 2284 C C . THR A 1 282 ? 8.386 -5.173 -22.420 1.00 95.56 282 THR A C 1
ATOM 2286 O O . THR A 1 282 ? 9.213 -5.476 -23.288 1.00 95.56 282 THR A O 1
ATOM 2289 N N . ALA A 1 283 ? 7.314 -4.425 -22.687 1.00 95.62 283 ALA A N 1
ATOM 2290 C CA . ALA A 1 283 ? 6.993 -3.910 -24.013 1.00 95.62 283 ALA A CA 1
ATOM 2291 C C . ALA A 1 283 ? 8.081 -2.950 -24.520 1.00 95.62 283 ALA A C 1
ATOM 2293 O O . ALA A 1 283 ? 8.632 -3.148 -25.609 1.00 95.62 283 ALA A O 1
ATOM 2294 N N . LEU A 1 284 ? 8.475 -1.965 -23.703 1.00 95.75 284 LEU A N 1
ATOM 2295 C CA . LEU A 1 284 ? 9.530 -1.012 -24.058 1.00 95.75 284 LEU A CA 1
ATOM 2296 C C . LEU A 1 284 ? 10.894 -1.684 -24.227 1.00 95.75 284 LEU A C 1
ATOM 2298 O O . LEU A 1 284 ? 11.616 -1.377 -25.177 1.00 95.75 284 LEU A O 1
ATOM 2302 N N . SER A 1 285 ? 11.249 -2.620 -23.346 1.00 96.56 285 SER A N 1
ATOM 2303 C CA . SER A 1 285 ? 12.523 -3.344 -23.439 1.00 96.56 285 SER A CA 1
ATOM 2304 C C . SER A 1 285 ? 12.597 -4.174 -24.719 1.00 96.56 285 SER A C 1
ATOM 2306 O O . SER A 1 285 ? 13.606 -4.137 -25.425 1.00 96.56 285 SER A O 1
ATOM 2308 N N . SER A 1 286 ? 11.505 -4.856 -25.071 1.00 96.81 286 SER A N 1
ATOM 2309 C CA . SER A 1 286 ? 11.402 -5.641 -26.308 1.00 96.81 286 SER A CA 1
ATOM 2310 C C . SER A 1 286 ? 11.512 -4.764 -27.554 1.00 96.81 286 SER A C 1
ATOM 2312 O O . SER A 1 286 ? 12.227 -5.115 -28.499 1.00 96.81 286 SER A O 1
ATOM 2314 N N . LEU A 1 287 ? 10.861 -3.595 -27.545 1.00 96.75 287 LEU A N 1
ATOM 2315 C CA . LEU A 1 287 ? 10.956 -2.606 -28.617 1.00 96.75 287 LEU A CA 1
ATOM 2316 C C . LEU A 1 287 ? 12.398 -2.112 -28.786 1.00 96.75 287 LEU A C 1
ATOM 2318 O O . LEU A 1 287 ? 12.926 -2.112 -29.897 1.00 96.75 287 LEU A O 1
ATOM 2322 N N . VAL A 1 288 ? 13.059 -1.735 -27.688 1.00 96.56 288 VAL A N 1
ATOM 2323 C CA . VAL A 1 288 ? 14.445 -1.246 -27.708 1.00 96.56 288 VAL A CA 1
ATOM 2324 C C . VAL A 1 288 ? 15.405 -2.315 -28.233 1.00 96.56 288 VAL A C 1
ATOM 2326 O O . VAL A 1 288 ? 16.222 -2.015 -29.101 1.00 96.56 288 VAL A O 1
ATOM 2329 N N . LEU A 1 289 ? 15.303 -3.562 -27.763 1.00 96.94 289 LEU A N 1
ATOM 2330 C CA . LEU A 1 289 ? 16.154 -4.659 -28.243 1.00 96.94 289 LEU A CA 1
ATOM 2331 C C . LEU A 1 289 ? 15.956 -4.921 -29.743 1.00 96.94 289 LEU A C 1
ATOM 2333 O O . LEU A 1 289 ? 16.939 -5.108 -30.463 1.00 96.94 289 LEU A O 1
ATOM 2337 N N . SER A 1 290 ? 14.710 -4.852 -30.219 1.00 97.12 290 SER A N 1
ATOM 2338 C CA . SER A 1 290 ? 14.368 -5.021 -31.637 1.00 97.12 290 SER A CA 1
ATOM 2339 C C . SER A 1 290 ? 14.938 -3.902 -32.515 1.00 97.12 290 SER A C 1
ATOM 2341 O O . SER A 1 290 ? 15.433 -4.170 -33.607 1.00 97.12 290 SER A O 1
ATOM 2343 N N . LEU A 1 291 ? 14.899 -2.653 -32.036 1.00 96.19 291 LEU A N 1
ATOM 2344 C CA . LEU A 1 291 ? 15.447 -1.490 -32.745 1.00 96.19 291 LEU A CA 1
ATOM 2345 C C . LEU A 1 291 ? 16.979 -1.497 -32.814 1.00 96.19 291 LEU A C 1
ATOM 2347 O O . LEU A 1 291 ? 17.548 -0.902 -33.727 1.00 96.19 291 LEU A O 1
ATOM 2351 N N . ILE A 1 292 ? 17.644 -2.128 -31.844 1.00 94.81 292 ILE A N 1
ATOM 2352 C CA . ILE A 1 292 ? 19.105 -2.200 -31.794 1.00 94.81 292 ILE A CA 1
ATOM 2353 C C . ILE A 1 292 ? 19.627 -3.310 -32.707 1.00 94.81 292 ILE A C 1
ATOM 2355 O O . ILE A 1 292 ? 20.493 -3.040 -33.537 1.00 94.81 292 ILE A O 1
ATOM 2359 N N . ASP A 1 293 ? 19.162 -4.548 -32.512 1.00 96.12 293 ASP A N 1
ATOM 2360 C CA . ASP A 1 293 ? 19.605 -5.722 -33.274 1.00 96.12 293 ASP A CA 1
ATOM 2361 C C . ASP A 1 293 ? 18.661 -6.915 -33.019 1.00 96.12 293 ASP A C 1
ATOM 2363 O O . ASP A 1 293 ? 18.864 -7.718 -32.101 1.00 96.12 293 ASP A O 1
ATOM 2367 N N . ALA A 1 294 ? 17.596 -7.014 -33.819 1.00 96.75 294 ALA A N 1
ATOM 2368 C CA . ALA A 1 294 ? 16.565 -8.039 -33.652 1.00 96.75 294 ALA A CA 1
ATOM 2369 C C . ALA A 1 294 ? 17.099 -9.476 -33.793 1.00 96.75 294 ALA A C 1
ATOM 2371 O O . ALA A 1 294 ? 16.631 -10.368 -33.087 1.00 96.75 294 ALA A O 1
ATOM 2372 N N . ASP A 1 295 ? 18.090 -9.706 -34.660 1.00 97.88 295 ASP A N 1
ATOM 2373 C CA . ASP A 1 295 ? 18.653 -11.041 -34.881 1.00 97.88 295 ASP A CA 1
ATOM 2374 C C . ASP A 1 295 ? 19.506 -11.477 -33.687 1.00 97.88 295 ASP A C 1
ATOM 2376 O O . ASP A 1 295 ? 19.377 -12.597 -33.184 1.00 97.88 295 ASP A O 1
ATOM 2380 N N . LYS A 1 296 ? 20.351 -10.574 -33.182 1.00 97.06 296 LYS A N 1
ATOM 2381 C CA . LYS A 1 296 ? 21.216 -10.851 -32.033 1.00 97.06 296 LYS A CA 1
ATOM 2382 C C . LYS A 1 296 ? 20.434 -11.069 -30.741 1.00 97.06 296 LYS A C 1
ATOM 2384 O O . LYS A 1 296 ? 20.821 -11.924 -29.944 1.00 97.06 296 LYS A O 1
ATOM 2389 N N . TYR A 1 297 ? 19.378 -10.287 -30.511 1.00 97.69 297 TYR A N 1
ATOM 2390 C CA . TYR A 1 297 ? 18.584 -10.328 -29.276 1.00 97.69 297 TYR A CA 1
ATOM 2391 C C . TYR A 1 297 ? 17.299 -11.149 -29.401 1.00 97.69 297 TYR A C 1
ATOM 2393 O O . TYR A 1 297 ? 16.449 -11.108 -28.508 1.00 97.69 297 TYR A O 1
ATOM 2401 N N . LYS A 1 298 ? 17.164 -11.930 -30.480 1.00 97.69 298 LYS A N 1
ATOM 2402 C CA . LYS A 1 298 ? 15.981 -12.748 -30.746 1.00 97.69 298 LYS A CA 1
ATOM 2403 C C . LYS A 1 298 ? 15.538 -13.604 -29.548 1.00 97.69 298 LYS A C 1
ATOM 2405 O O . LYS A 1 298 ? 14.348 -13.583 -29.255 1.00 97.69 298 LYS A O 1
ATOM 2410 N N . PRO A 1 299 ? 16.423 -14.303 -28.804 1.00 97.62 299 PRO A N 1
ATOM 2411 C CA . PRO A 1 299 ? 15.988 -15.110 -27.661 1.00 97.62 299 PRO A CA 1
ATOM 2412 C C . PRO A 1 299 ? 15.307 -14.284 -26.560 1.00 97.62 299 PRO A C 1
ATOM 2414 O O . PRO A 1 299 ? 14.270 -14.683 -26.037 1.00 97.62 299 PRO A O 1
ATOM 2417 N N . GLN A 1 300 ? 15.865 -13.118 -26.230 1.00 98.19 300 GLN A N 1
ATOM 2418 C CA . GLN A 1 300 ? 15.323 -12.222 -25.208 1.00 98.19 300 GLN A CA 1
ATOM 2419 C C . GLN A 1 300 ? 13.992 -11.614 -25.652 1.00 98.19 300 GLN A C 1
ATOM 2421 O O . GLN A 1 300 ? 13.061 -11.545 -24.852 1.00 98.19 300 GLN A O 1
ATOM 2426 N N . ILE A 1 301 ? 13.901 -11.223 -26.927 1.00 98.31 301 ILE A N 1
ATOM 2427 C CA . ILE A 1 301 ? 12.680 -10.690 -27.539 1.00 98.31 301 ILE A CA 1
ATOM 2428 C C . ILE A 1 301 ? 11.579 -11.759 -27.554 1.00 98.31 301 ILE A C 1
ATOM 2430 O O . ILE A 1 301 ? 10.473 -11.497 -27.095 1.00 98.31 301 ILE A O 1
ATOM 2434 N N . ASP A 1 302 ? 11.879 -12.977 -28.013 1.00 97.88 302 ASP A N 1
ATOM 2435 C CA . ASP A 1 302 ? 10.911 -14.078 -28.071 1.00 97.88 302 ASP A CA 1
ATOM 2436 C C . ASP A 1 302 ? 10.369 -14.422 -26.674 1.00 97.88 302 ASP A C 1
ATOM 2438 O O . ASP A 1 302 ? 9.170 -14.639 -26.507 1.00 97.88 302 ASP A O 1
ATOM 2442 N N . HIS A 1 303 ? 11.232 -14.451 -25.652 1.00 97.12 303 HIS A N 1
ATOM 2443 C CA . HIS A 1 303 ? 10.814 -14.701 -24.270 1.00 97.12 303 HIS A CA 1
ATOM 2444 C C . HIS A 1 303 ? 9.874 -13.607 -23.751 1.00 97.12 303 HIS A C 1
ATOM 2446 O O . HIS A 1 303 ? 8.831 -13.919 -23.179 1.00 97.12 303 HIS A O 1
ATOM 2452 N N . ALA A 1 304 ? 10.210 -12.339 -23.989 1.00 97.31 304 ALA A N 1
ATOM 2453 C CA . ALA A 1 304 ? 9.385 -11.210 -23.581 1.00 97.31 304 ALA A CA 1
ATOM 2454 C C . ALA A 1 304 ? 8.026 -11.188 -24.303 1.00 97.31 304 ALA A C 1
ATOM 2456 O O . ALA A 1 304 ? 6.991 -11.002 -23.665 1.00 97.31 304 ALA A O 1
ATOM 2457 N N . ILE A 1 305 ? 8.003 -11.470 -25.609 1.00 96.31 305 ILE A N 1
ATOM 2458 C CA . ILE A 1 305 ? 6.764 -11.594 -26.391 1.00 96.31 305 ILE A CA 1
ATOM 2459 C C . ILE A 1 305 ? 5.898 -12.741 -25.864 1.00 96.31 305 ILE A C 1
ATOM 2461 O O . ILE A 1 305 ? 4.699 -12.558 -25.669 1.00 96.31 305 ILE A O 1
ATOM 2465 N N . ASN A 1 306 ? 6.486 -13.910 -25.593 1.00 95.75 306 ASN A N 1
ATOM 2466 C CA . ASN A 1 306 ? 5.744 -15.038 -25.029 1.00 95.75 306 ASN A CA 1
ATOM 2467 C C . ASN A 1 306 ? 5.137 -14.685 -23.667 1.00 95.75 306 ASN A C 1
ATOM 2469 O O . ASN A 1 306 ? 4.000 -15.062 -23.385 1.00 95.75 306 ASN A O 1
ATOM 2473 N N . TRP A 1 307 ? 5.867 -13.941 -22.835 1.00 94.88 307 TRP A N 1
ATOM 2474 C CA . TRP A 1 307 ? 5.336 -13.456 -21.568 1.00 94.88 307 TRP A CA 1
ATOM 2475 C C . TRP A 1 307 ? 4.159 -12.492 -21.770 1.00 94.88 307 TRP A C 1
ATOM 2477 O O . TRP A 1 307 ? 3.125 -12.672 -21.129 1.00 94.88 307 TRP A O 1
ATOM 2487 N N . LEU A 1 308 ? 4.268 -11.528 -22.691 1.00 94.44 308 LEU A N 1
ATOM 2488 C CA . LEU A 1 308 ? 3.185 -10.587 -23.007 1.00 94.44 308 LEU A CA 1
ATOM 2489 C C . LEU A 1 308 ? 1.935 -11.309 -23.526 1.00 94.44 308 LEU A C 1
ATOM 2491 O O . LEU A 1 308 ? 0.838 -11.036 -23.046 1.00 94.44 308 LEU A O 1
ATOM 2495 N N . ILE A 1 309 ? 2.091 -12.279 -24.435 1.00 93.75 309 ILE A N 1
ATOM 2496 C CA . ILE A 1 309 ? 0.982 -13.106 -24.945 1.00 93.75 309 ILE A CA 1
ATOM 2497 C C . ILE A 1 309 ? 0.275 -13.838 -23.797 1.00 93.75 309 ILE A C 1
ATOM 2499 O O . ILE A 1 309 ? -0.951 -13.875 -23.746 1.00 93.75 309 ILE A O 1
ATOM 2503 N N . ASN A 1 310 ? 1.034 -14.387 -22.847 1.00 91.56 310 ASN A N 1
ATOM 2504 C CA . ASN A 1 310 ? 0.479 -15.115 -21.704 1.00 91.56 310 ASN A CA 1
ATOM 2505 C C . ASN A 1 310 ? -0.181 -14.212 -20.642 1.00 91.56 310 ASN A C 1
ATOM 2507 O O . ASN A 1 310 ? -0.835 -14.733 -19.737 1.00 91.56 310 ASN A O 1
ATOM 2511 N N . ASN A 1 311 ? -0.002 -12.890 -20.728 1.00 90.62 311 ASN A N 1
ATOM 2512 C CA . ASN A 1 311 ? -0.565 -11.903 -19.801 1.00 90.62 311 ASN A CA 1
ATOM 2513 C C . ASN A 1 311 ? -1.570 -10.945 -20.469 1.00 90.62 311 ASN A C 1
ATOM 2515 O O . ASN A 1 311 ? -1.967 -9.965 -19.843 1.00 90.62 311 ASN A O 1
ATOM 2519 N N . GLN A 1 312 ? -1.990 -11.216 -21.709 1.00 91.94 312 GLN A N 1
ATOM 2520 C CA . GLN A 1 312 ? -3.082 -10.484 -22.351 1.00 91.94 312 GLN A CA 1
ATOM 2521 C C . GLN A 1 312 ? -4.415 -10.824 -21.672 1.00 91.94 312 GLN A C 1
ATOM 2523 O O . GLN A 1 312 ? -4.689 -11.987 -21.361 1.00 91.94 312 GLN A O 1
ATOM 2528 N N . ASN A 1 313 ? -5.252 -9.813 -21.455 1.00 89.19 313 ASN A N 1
ATOM 2529 C CA . ASN A 1 313 ? -6.596 -9.993 -20.919 1.00 89.19 313 ASN A CA 1
ATOM 2530 C C . ASN A 1 313 ? -7.566 -10.522 -21.992 1.00 89.19 313 ASN A C 1
ATOM 2532 O O . ASN A 1 313 ? -7.363 -10.337 -23.192 1.00 89.19 313 ASN A O 1
ATOM 2536 N N . ASP A 1 314 ? -8.686 -11.113 -21.559 1.00 88.69 314 ASP A N 1
ATOM 2537 C CA . ASP A 1 314 ? -9.740 -11.619 -22.459 1.00 88.69 314 ASP A CA 1
ATOM 2538 C C . ASP A 1 314 ? -10.378 -10.517 -23.333 1.00 88.69 314 ASP A C 1
ATOM 2540 O O . ASP A 1 314 ? -10.977 -10.809 -24.369 1.00 88.69 314 ASP A O 1
ATOM 2544 N N . ASP A 1 315 ? -10.265 -9.247 -22.924 1.00 90.56 315 ASP A N 1
ATOM 2545 C CA . ASP A 1 315 ? -10.730 -8.089 -23.697 1.00 90.56 315 ASP A CA 1
ATOM 2546 C C . ASP A 1 315 ? -9.763 -7.662 -24.818 1.00 90.56 315 ASP A C 1
ATOM 2548 O O . ASP A 1 315 ? -10.093 -6.777 -25.610 1.00 90.56 315 ASP A O 1
ATOM 2552 N N . GLY A 1 316 ? -8.602 -8.318 -24.916 1.00 91.38 316 GLY A N 1
ATOM 2553 C CA . GLY A 1 316 ? -7.561 -8.064 -25.907 1.00 91.38 316 GLY A CA 1
ATOM 2554 C C . GLY A 1 316 ? -6.546 -6.989 -25.511 1.00 91.38 316 GLY A C 1
ATOM 2555 O O . GLY A 1 316 ? -5.600 -6.778 -26.269 1.00 91.38 316 GLY A O 1
ATOM 2556 N N . GLY A 1 317 ? -6.715 -6.325 -24.367 1.00 91.94 317 GLY A N 1
ATOM 2557 C CA . GLY A 1 317 ? -5.752 -5.356 -23.847 1.00 91.94 317 GLY A CA 1
ATOM 2558 C C . GLY A 1 317 ? -4.796 -5.940 -22.807 1.00 91.94 317 GLY A C 1
ATOM 2559 O O . GLY A 1 317 ? -4.816 -7.139 -22.510 1.00 91.94 317 GLY A O 1
ATOM 2560 N N . TRP A 1 318 ? -3.975 -5.064 -22.231 1.00 92.44 318 TRP A N 1
ATOM 2561 C CA . TRP A 1 318 ? -3.118 -5.371 -21.091 1.00 92.44 318 TRP A CA 1
ATOM 2562 C C . TRP A 1 318 ? -3.334 -4.373 -19.961 1.00 92.44 318 TRP A C 1
ATOM 2564 O O . TRP A 1 318 ? -3.626 -3.201 -20.185 1.00 92.44 318 TRP A O 1
ATOM 2574 N N . ALA A 1 319 ? -3.194 -4.862 -18.734 1.00 89.75 319 ALA A N 1
ATOM 2575 C CA . ALA A 1 319 ? -3.116 -4.022 -17.549 1.00 89.75 319 ALA A CA 1
ATOM 2576 C C . ALA A 1 319 ? -1.665 -3.607 -17.277 1.00 89.75 319 ALA A C 1
ATOM 2578 O O . ALA A 1 319 ? -0.743 -4.317 -17.671 1.00 89.75 319 ALA A O 1
ATOM 2579 N N . PHE A 1 320 ? -1.484 -2.587 -16.441 1.00 87.81 320 PHE A N 1
ATOM 2580 C CA . PHE A 1 320 ? -0.176 -2.149 -15.940 1.00 87.81 320 PHE A CA 1
ATOM 2581 C C . PHE A 1 320 ? 0.734 -3.243 -15.356 1.00 87.81 320 PHE A C 1
ATOM 2583 O O . PHE A 1 320 ? 1.945 -3.056 -15.249 1.00 87.81 320 PHE A O 1
ATOM 2590 N N . SER A 1 321 ? 0.188 -4.390 -14.935 1.00 88.19 321 SER A N 1
ATOM 2591 C CA . SER A 1 321 ? 0.975 -5.484 -14.366 1.00 88.19 321 SER A CA 1
ATOM 2592 C C . SER A 1 321 ? 0.442 -6.854 -14.774 1.00 88.19 321 SER A C 1
ATOM 2594 O O . SER A 1 321 ? -0.749 -7.145 -14.634 1.00 88.19 321 SER A O 1
ATOM 2596 N N . GLY A 1 322 ? 1.346 -7.728 -15.220 1.00 83.88 322 GLY A N 1
ATOM 2597 C CA . GLY A 1 322 ? 1.033 -9.096 -15.612 1.00 83.88 322 GLY A CA 1
ATOM 2598 C C . GLY A 1 322 ? 0.724 -9.973 -14.402 1.00 83.88 322 GLY A C 1
ATOM 2599 O O . GLY A 1 322 ? 1.549 -10.138 -13.496 1.00 83.88 322 GLY A O 1
ATOM 2600 N N . ILE A 1 323 ? -0.478 -10.549 -14.383 1.00 74.81 323 ILE A N 1
ATOM 2601 C CA . ILE A 1 323 ? -0.901 -11.578 -13.430 1.00 74.81 323 ILE A CA 1
ATOM 2602 C C . ILE A 1 323 ? -1.435 -12.760 -14.240 1.00 74.81 323 ILE A C 1
ATOM 2604 O O . ILE A 1 323 ? -2.425 -12.585 -14.952 1.00 74.81 323 ILE A O 1
ATOM 2608 N N . PRO A 1 324 ? -0.897 -13.980 -14.065 1.00 55.97 324 PRO A N 1
ATOM 2609 C CA . PRO A 1 324 ? -1.439 -15.174 -14.707 1.00 55.97 324 PRO A CA 1
ATOM 2610 C C . PRO A 1 324 ? -2.947 -15.373 -14.438 1.00 55.97 324 PRO A C 1
ATOM 2612 O O . PRO A 1 324 ? -3.374 -15.791 -13.357 1.00 55.97 324 PRO A O 1
ATOM 2615 N N . GLY A 1 325 ? -3.776 -15.077 -15.446 1.00 56.91 325 GLY A N 1
ATOM 2616 C CA . GLY A 1 325 ? -5.246 -15.052 -15.412 1.00 56.91 325 GLY A CA 1
ATOM 2617 C C . GLY A 1 325 ? -5.843 -13.988 -14.481 1.00 56.91 325 GLY A C 1
ATOM 2618 O O . GLY A 1 325 ? -6.692 -14.324 -13.651 1.00 56.91 325 GLY A O 1
ATOM 2619 N N . GLY A 1 326 ? -5.312 -12.765 -14.559 1.00 57.03 326 GLY A N 1
ATOM 2620 C CA . GLY A 1 326 ? -5.614 -11.615 -13.710 1.00 57.03 326 GLY A CA 1
ATOM 2621 C C . GLY A 1 326 ? -6.924 -10.883 -14.014 1.00 57.03 326 GLY A C 1
ATOM 2622 O O . GLY A 1 326 ? -7.414 -10.874 -15.132 1.00 57.03 326 GLY A O 1
ATOM 2623 N N . ASN A 1 327 ? -7.456 -10.234 -12.972 1.00 66.56 327 ASN A N 1
ATOM 2624 C CA . ASN A 1 327 ? -8.655 -9.383 -12.988 1.00 66.56 327 ASN A CA 1
ATOM 2625 C C . ASN A 1 327 ? -8.303 -7.878 -13.017 1.00 66.56 327 ASN A C 1
ATOM 2627 O O . ASN A 1 327 ? -9.115 -7.047 -12.604 1.00 66.56 327 ASN A O 1
ATOM 2631 N N . LEU A 1 328 ? -7.071 -7.514 -13.392 1.00 84.19 328 LEU A N 1
ATOM 2632 C CA . LEU A 1 328 ? -6.710 -6.105 -13.547 1.00 84.19 328 LEU A CA 1
ATOM 2633 C C . LEU A 1 328 ? -7.231 -5.609 -14.892 1.00 84.19 328 LEU A C 1
ATOM 2635 O O . LEU A 1 328 ? -7.143 -6.311 -15.894 1.00 84.19 328 LEU A O 1
ATOM 2639 N N . LEU A 1 329 ? -7.811 -4.413 -14.885 1.00 86.19 329 LEU A N 1
ATOM 2640 C CA . LEU A 1 329 ? -8.396 -3.824 -16.081 1.00 86.19 329 LEU A CA 1
ATOM 2641 C C . LEU A 1 329 ? -7.297 -3.399 -17.043 1.00 86.19 329 LEU A C 1
ATOM 2643 O O . LEU A 1 329 ? -6.306 -2.813 -16.609 1.00 86.19 329 LEU A O 1
ATOM 2647 N N . SER A 1 330 ? -7.530 -3.652 -18.326 1.00 89.38 330 SER A N 1
ATOM 2648 C CA . SER A 1 330 ? -6.694 -3.121 -19.389 1.00 89.38 330 SER A CA 1
ATOM 2649 C C . SER A 1 330 ? -6.727 -1.591 -19.385 1.00 89.38 330 SER A C 1
ATOM 2651 O O . SER A 1 330 ? -7.785 -0.991 -19.149 1.00 89.38 330 SER A O 1
ATOM 2653 N N . ASP A 1 331 ? -5.591 -0.959 -19.657 1.00 86.88 331 ASP A N 1
ATOM 2654 C CA . ASP A 1 331 ? -5.503 0.483 -19.885 1.00 86.88 331 ASP A CA 1
ATOM 2655 C C . ASP A 1 331 ? -4.897 0.798 -21.260 1.00 86.88 331 ASP A C 1
ATOM 2657 O O . ASP A 1 331 ? -4.573 -0.092 -22.045 1.00 86.88 331 ASP A O 1
ATOM 2661 N N . ALA A 1 332 ? -4.918 2.081 -21.617 1.00 89.56 332 ALA A N 1
ATOM 2662 C CA . ALA A 1 332 ? -4.692 2.518 -22.988 1.00 89.56 332 ALA A CA 1
ATOM 2663 C C . ALA A 1 332 ? -3.214 2.683 -23.343 1.00 89.56 332 ALA A C 1
ATOM 2665 O O . ALA A 1 332 ? -2.899 2.746 -24.526 1.00 89.56 332 ALA A O 1
ATOM 2666 N N . ASP A 1 333 ? -2.343 2.858 -22.354 1.00 87.50 333 ASP A N 1
ATOM 2667 C CA . ASP A 1 333 ? -0.907 2.956 -22.557 1.00 87.50 333 ASP A CA 1
ATOM 2668 C C . ASP A 1 333 ? -0.251 1.574 -22.541 1.00 87.50 333 ASP A C 1
ATOM 2670 O O . ASP A 1 333 ? 0.587 1.318 -23.402 1.00 87.50 333 ASP A O 1
ATOM 2674 N N . ASP A 1 334 ? -0.676 0.650 -21.676 1.00 89.94 334 ASP A N 1
ATOM 2675 C CA . ASP A 1 334 ? -0.160 -0.723 -21.710 1.00 89.94 334 ASP A CA 1
ATOM 2676 C C . ASP A 1 334 ? -0.645 -1.542 -22.925 1.00 89.94 334 ASP A C 1
ATOM 2678 O O . ASP A 1 334 ? 0.010 -2.523 -23.289 1.00 89.94 334 ASP A O 1
ATOM 2682 N N . THR A 1 335 ? -1.761 -1.152 -23.562 1.00 90.94 335 THR A N 1
ATOM 2683 C CA . THR A 1 335 ? -2.339 -1.817 -24.755 1.00 90.94 335 THR A CA 1
ATOM 2684 C C . THR A 1 335 ? -1.820 -1.262 -26.081 1.00 90.94 335 THR A C 1
ATOM 2686 O O . THR A 1 335 ? -1.365 -2.070 -26.925 1.00 90.94 335 THR A O 1
#

Nearest PDB structures (foldseek):
  1gsz-assembly1_A  TM=7.062E-01  e=6.916E-08  Alicyclobacillus acidocaldarius
  7xr7-assembly1_A  TM=6.453E-01  e=1.616E-05  Streptomyces showdoensis
  1w6j-assembly1_A  TM=6.070E-01  e=1.402E-05  Homo sapiens
  7xra-assembly1_A  TM=6.383E-01  e=4.587E-05  Streptomyces showdoensis
  7xq4-assembly1_A  TM=4.973E-01  e=2.476E-05  Streptomyces showdoensis

Foldseek 3Di:
DDPVVVLVVVLVVQVVQADPLQFGADDDFFFLQLQLLLLVLCVLVVHDQDVLSLLLLVVQQDPQLFGDGTSDPDGDQLSRLSSLLSLVSNCVPPVDPSSVVSNVSRDDGDDAFLVSVLSCVLVVNDPLVQQADDPVVVVVVVVVLVCVVVDDPVVNVPDDDRRRHQDALCCCVGVNLVPDDQVVVLQNLLVSLSSCLRDVVDPVSNVVSLVVLLVQAKPQLAHVQFSNSLSSSLVSLSSCVVSVNDDPSSVVSNVSSSVSSVVQQDPSSHGDGGRFLRLLSLVVSLVSCCVVPCVVCVVSNVSSVSQNVQQQAPVRAHASDRDRNTPHDGDDNSD

Secondary structure (DSSP, 8-state):
--HHHHHHHHHHHHGGGB-TTS-B-PPPPPBHHHHHHHHHHHHHTTPPPPHHHHHHHHHH--TTS-B-SSSSS--BHHHHHHHHHHHHHHHHHH--HHHHHHHHTPPP-----HHHHHHHHHTTSS-GGGGSPPHHHHHHHHHHHHHGGGS-HHHHTTPPPPTTSPPPGGGGGSHHHHTS-HHHHHHHHHHHHHHHHHTT--HHHHHHHHHHHHHT--TTS-STTBHHHHHHHHHHHHHHIIIII--HHHHHHHHHHHHHHHHTB-TTSSB-SBS--HHHHHHHHHHHHHHHHTTTTHHHHHHHHHHHHHT--TTS---SS--TT--PPP-TTT-

Solvent-accessible surface area (backbone atoms only — not comparable to full-atom values): 18512 Å² total; per-residue (Å²): 138,54,72,68,60,52,50,69,56,44,51,71,56,57,60,71,32,48,46,96,74,20,42,23,55,82,89,70,66,38,20,43,58,23,30,28,44,49,52,49,48,32,56,72,72,73,43,83,84,58,67,50,47,54,47,24,56,59,70,55,41,42,97,79,33,38,22,16,60,46,82,61,94,54,74,31,73,66,34,28,52,44,43,51,51,34,50,52,57,50,33,77,74,66,69,42,67,69,54,54,61,56,55,73,45,44,70,92,76,85,91,53,47,19,71,59,50,48,57,37,28,75,70,69,72,46,63,71,64,69,35,52,58,55,71,69,59,47,51,52,51,58,54,48,62,72,47,52,87,78,50,58,68,81,58,55,77,69,65,75,79,69,60,47,29,49,82,59,65,70,46,74,81,34,71,68,48,73,68,44,58,68,70,55,48,57,46,45,47,26,52,35,39,45,51,32,66,78,60,80,53,50,67,69,60,47,53,54,45,50,48,53,54,62,77,57,47,42,97,74,29,28,30,88,56,28,32,54,34,25,38,43,41,37,53,23,49,53,52,36,36,77,71,71,68,59,50,72,70,57,54,50,45,39,52,34,22,50,56,43,55,61,67,32,53,42,99,70,29,31,14,22,49,50,82,55,52,30,39,47,43,22,53,53,50,40,50,52,43,47,74,73,40,44,80,83,39,36,70,61,38,53,34,22,51,54,35,51,65,63,34,50,42,97,88,74,31,19,22,55,48,68,40,89,88,56,90,65,67,60,44,84,84,53,81

pLDDT: mean 92.72, std 7.06, range [55.97, 98.81]